Protein AF-A0A2S2Q7V6-F1 (afdb_monomer)

Mean predicted aligned error: 4.33 Å

Structure (mmCIF, N/CA/C/O backbone):
data_AF-A0A2S2Q7V6-F1
#
_entry.id   AF-A0A2S2Q7V6-F1
#
loop_
_atom_site.group_PDB
_atom_site.id
_atom_site.type_symbol
_atom_site.label_atom_id
_atom_site.label_alt_id
_atom_site.label_comp_id
_atom_site.label_asym_id
_atom_site.label_entity_id
_atom_site.label_seq_id
_atom_site.pdbx_PDB_ins_code
_atom_site.Cartn_x
_atom_site.Cartn_y
_atom_site.Cartn_z
_atom_site.occupancy
_atom_site.B_iso_or_equiv
_atom_site.auth_seq_id
_atom_site.auth_comp_id
_atom_site.auth_asym_id
_atom_site.auth_atom_id
_atom_site.pdbx_PDB_model_num
ATOM 1 N N . MET A 1 1 ? 7.129 -29.572 25.011 1.00 73.75 1 MET A N 1
ATOM 2 C CA . MET A 1 1 ? 6.9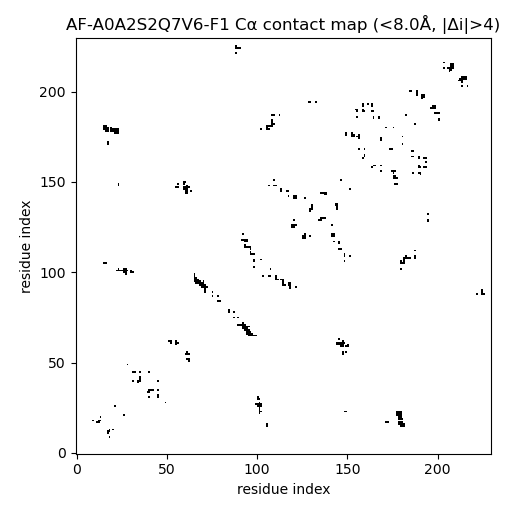35 -29.496 23.544 1.00 73.75 1 MET A CA 1
ATOM 3 C C . MET A 1 1 ? 5.662 -28.724 23.201 1.00 73.75 1 MET A C 1
ATOM 5 O O . MET A 1 1 ? 5.808 -27.638 22.669 1.00 73.75 1 MET A O 1
ATOM 9 N N . LYS A 1 2 ? 4.467 -29.173 23.627 1.00 88.31 2 LYS A N 1
ATOM 10 C CA . LYS A 1 2 ? 3.182 -28.476 23.377 1.00 88.31 2 LYS A CA 1
ATOM 11 C C . LYS A 1 2 ? 3.121 -27.008 23.833 1.00 88.31 2 LYS A C 1
ATOM 13 O O . LYS A 1 2 ? 2.627 -26.165 23.106 1.00 88.31 2 LYS A O 1
ATOM 18 N N . GLN A 1 3 ? 3.654 -26.689 25.016 1.00 91.38 3 GLN A N 1
ATOM 19 C CA . GLN A 1 3 ? 3.646 -25.306 25.514 1.00 91.38 3 GLN A CA 1
ATOM 20 C C . GLN A 1 3 ? 4.497 -24.369 24.642 1.00 91.38 3 GLN A C 1
ATOM 22 O O . GLN A 1 3 ? 4.044 -23.296 24.267 1.00 91.38 3 GLN A O 1
ATOM 27 N N . LYS A 1 4 ? 5.704 -24.808 24.266 1.00 93.81 4 LYS A N 1
ATOM 28 C CA . LYS A 1 4 ? 6.591 -24.042 23.384 1.00 93.81 4 LYS A CA 1
ATOM 29 C C . LYS A 1 4 ? 5.964 -23.828 22.003 1.00 93.81 4 LYS A C 1
ATOM 31 O O . LYS A 1 4 ? 5.993 -22.720 21.495 1.00 93.81 4 LYS A O 1
ATOM 36 N N . GLU A 1 5 ? 5.361 -24.870 21.433 1.00 95.25 5 GLU A N 1
ATOM 37 C CA . GLU A 1 5 ? 4.619 -24.778 20.171 1.00 95.25 5 GLU A CA 1
ATOM 38 C C . GLU A 1 5 ? 3.488 -23.742 20.251 1.00 95.25 5 GLU A C 1
ATOM 40 O O . GLU A 1 5 ? 3.361 -22.904 19.365 1.00 95.25 5 GLU A O 1
ATOM 45 N N . GLN A 1 6 ? 2.705 -23.753 21.332 1.00 94.00 6 GLN A N 1
ATOM 46 C CA . GLN A 1 6 ? 1.614 -22.801 21.529 1.00 94.00 6 GLN A CA 1
ATOM 47 C C . GLN A 1 6 ? 2.118 -21.358 21.670 1.00 94.00 6 GLN A C 1
ATOM 49 O O . GLN A 1 6 ? 1.532 -20.445 21.091 1.00 94.00 6 GLN A O 1
ATOM 54 N N . GLU A 1 7 ? 3.209 -21.145 22.406 1.00 94.00 7 GLU A N 1
ATOM 55 C CA . GLU A 1 7 ? 3.849 -19.832 22.538 1.00 94.00 7 GLU A CA 1
ATOM 56 C C . GLU A 1 7 ? 4.411 -19.334 21.199 1.00 94.00 7 GLU A C 1
ATOM 58 O O . GLU A 1 7 ? 4.222 -18.171 20.841 1.00 94.00 7 GLU A O 1
ATOM 63 N N . ASP A 1 8 ? 5.079 -20.205 20.441 1.00 94.88 8 ASP A N 1
ATOM 64 C CA . ASP A 1 8 ? 5.641 -19.869 19.132 1.00 94.88 8 ASP A CA 1
ATOM 65 C C . ASP A 1 8 ? 4.525 -19.574 18.116 1.00 94.88 8 ASP A C 1
ATOM 67 O O . ASP A 1 8 ? 4.602 -18.587 17.382 1.00 94.88 8 ASP A O 1
ATOM 71 N N . PHE A 1 9 ? 3.434 -20.345 18.136 1.00 93.69 9 PHE A N 1
ATOM 72 C CA . PHE A 1 9 ? 2.258 -20.097 17.304 1.00 93.69 9 PHE A CA 1
ATOM 73 C C . PHE A 1 9 ? 1.600 -18.750 17.625 1.00 93.69 9 PHE A C 1
ATO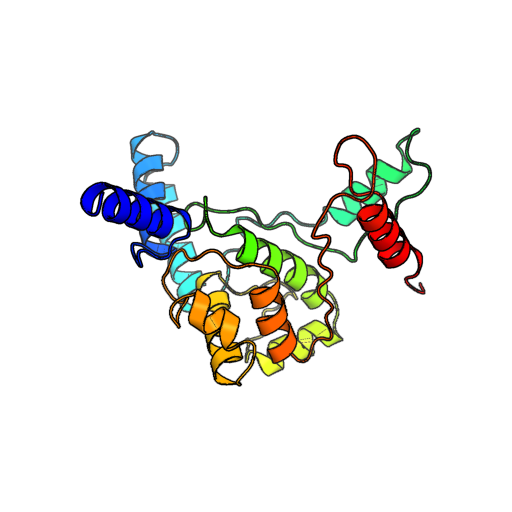M 75 O O . PHE A 1 9 ? 1.319 -17.975 16.714 1.00 93.69 9 PHE A O 1
ATOM 82 N N . GLN A 1 10 ? 1.425 -18.413 18.907 1.00 93.50 10 GLN A N 1
ATOM 83 C CA . GLN A 1 10 ? 0.880 -17.112 19.319 1.00 93.50 10 GLN A CA 1
ATOM 84 C C . GLN A 1 10 ? 1.762 -15.943 18.867 1.00 93.50 10 GLN A C 1
ATOM 86 O O . GLN A 1 10 ? 1.247 -14.925 18.401 1.00 93.50 10 GLN A O 1
ATOM 91 N N . LYS A 1 11 ? 3.091 -16.083 18.969 1.00 93.69 11 LYS A N 1
ATOM 92 C CA . LYS A 1 11 ? 4.037 -15.068 18.481 1.00 93.69 11 LYS A CA 1
ATOM 93 C C . LYS A 1 11 ? 3.928 -14.882 16.972 1.00 93.69 11 LYS A C 1
ATOM 95 O O . LYS A 1 11 ? 3.911 -13.744 16.511 1.00 93.69 11 LYS A O 1
ATOM 100 N N . LEU A 1 12 ? 3.822 -15.973 16.212 1.00 93.75 12 LEU A N 1
ATOM 101 C CA . LEU A 1 12 ? 3.627 -15.914 14.763 1.00 93.75 12 LEU A CA 1
ATOM 102 C C . LEU A 1 12 ? 2.292 -15.253 14.414 1.00 93.75 12 LEU A C 1
ATOM 104 O O . LEU A 1 12 ? 2.266 -14.348 13.584 1.00 93.75 12 LEU A O 1
ATOM 108 N N . GLN A 1 13 ? 1.201 -15.626 15.086 1.00 94.12 13 GLN A N 1
ATOM 109 C CA . GLN A 1 13 ? -0.096 -14.991 14.858 1.00 94.12 13 GLN A CA 1
ATOM 110 C C . GLN A 1 13 ? -0.031 -13.478 15.085 1.00 94.12 13 GLN A C 1
ATOM 112 O O . GLN A 1 13 ? -0.504 -12.720 14.244 1.00 94.12 13 GLN A O 1
ATOM 117 N N . ALA A 1 14 ? 0.607 -13.026 16.165 1.00 91.81 14 ALA A N 1
ATOM 118 C CA . ALA A 1 14 ? 0.788 -11.601 16.427 1.00 91.81 14 ALA A CA 1
ATOM 119 C C . ALA A 1 14 ? 1.666 -10.911 15.366 1.00 91.81 14 ALA A C 1
ATOM 121 O O . ALA A 1 14 ? 1.326 -9.823 14.904 1.00 91.81 14 ALA A O 1
ATOM 122 N N . ALA A 1 15 ? 2.765 -11.547 14.941 1.00 90.25 15 ALA A N 1
ATOM 123 C CA . ALA A 1 15 ? 3.688 -10.991 13.949 1.00 90.25 15 ALA A CA 1
ATOM 124 C C . ALA A 1 15 ? 3.019 -10.740 12.587 1.00 90.25 15 ALA A C 1
ATOM 126 O O . ALA A 1 15 ? 3.296 -9.725 11.953 1.00 90.25 15 ALA A O 1
ATOM 127 N N . TYR A 1 16 ? 2.107 -11.624 12.174 1.00 91.00 16 TYR A N 1
ATOM 128 C CA . TYR A 1 16 ? 1.366 -11.508 10.912 1.00 91.00 16 TYR A CA 1
ATOM 129 C C . TYR A 1 16 ? -0.012 -10.835 11.060 1.00 91.00 16 TYR A C 1
ATOM 131 O O . TYR A 1 16 ? -0.787 -10.796 10.105 1.00 91.00 16 TYR A O 1
ATOM 139 N N . GLY A 1 17 ? -0.353 -10.322 12.251 1.00 92.25 17 GLY A N 1
ATOM 140 C CA . GLY A 1 17 ? -1.659 -9.708 12.535 1.00 92.25 17 GLY A CA 1
ATOM 141 C C . GLY A 1 17 ? -2.845 -10.686 12.522 1.00 92.25 17 GLY A C 1
ATOM 142 O O . GLY A 1 17 ? -3.999 -10.264 12.462 1.00 92.25 17 GLY A O 1
ATOM 143 N N . MET A 1 18 ? -2.567 -11.988 12.584 1.00 95.19 18 MET A N 1
ATOM 144 C CA . MET A 1 18 ? -3.521 -13.104 12.587 1.00 95.19 18 MET A CA 1
ATOM 145 C C . MET A 1 18 ? -4.089 -13.421 13.979 1.00 95.19 18 MET A C 1
ATOM 147 O O . MET A 1 18 ? -4.917 -14.318 14.120 1.00 95.19 18 MET A O 1
ATOM 151 N N . ASP A 1 19 ? -3.663 -12.697 15.015 1.00 92.56 19 ASP A N 1
ATOM 152 C CA . ASP A 1 19 ? -4.190 -12.819 16.379 1.00 92.56 19 ASP A CA 1
ATOM 153 C C . ASP A 1 19 ? -5.545 -12.111 16.574 1.00 92.56 19 ASP A C 1
ATOM 155 O O . ASP A 1 19 ? -6.149 -12.220 17.642 1.00 92.56 19 ASP A O 1
ATOM 159 N N . ASN A 1 20 ? -6.023 -11.404 15.539 1.00 89.19 20 ASN A N 1
ATOM 160 C CA . ASN A 1 20 ? -7.237 -10.585 15.533 1.00 89.19 20 ASN A CA 1
ATOM 161 C C . ASN A 1 20 ? -7.266 -9.542 16.668 1.00 89.19 20 ASN A C 1
ATOM 163 O O . ASN A 1 20 ? -8.338 -9.162 17.145 1.00 89.19 20 ASN A O 1
ATOM 167 N N . LYS A 1 21 ? -6.093 -9.073 17.118 1.00 89.94 21 LYS A N 1
ATOM 168 C CA . LYS A 1 21 ? -5.980 -8.031 18.141 1.00 89.94 21 LYS A CA 1
ATOM 169 C C . LYS A 1 21 ? -5.605 -6.709 17.507 1.00 89.94 21 LYS A C 1
ATOM 171 O O . LYS A 1 21 ? -4.524 -6.564 16.942 1.00 89.94 21 LYS A O 1
ATOM 176 N N . GLY A 1 22 ? -6.435 -5.696 17.717 1.00 90.75 22 GLY A N 1
ATOM 177 C CA . GLY A 1 22 ? -6.164 -4.366 17.193 1.00 90.75 22 GLY A CA 1
ATOM 178 C C . GLY A 1 22 ? -6.609 -4.198 15.744 1.00 90.75 22 GLY A C 1
ATOM 179 O O . GLY A 1 22 ? -6.782 -5.153 14.991 1.00 90.75 22 GLY A O 1
ATOM 180 N N . ASN A 1 23 ? -6.743 -2.942 15.350 1.00 94.94 23 ASN A N 1
ATOM 181 C CA . ASN A 1 23 ? -7.045 -2.514 13.992 1.00 94.94 23 ASN A CA 1
ATOM 182 C C . ASN A 1 23 ? -6.408 -1.145 13.742 1.00 94.94 23 ASN A C 1
ATOM 184 O O . ASN A 1 23 ? -5.811 -0.562 14.653 1.00 94.94 23 ASN A O 1
ATOM 188 N N . TYR A 1 24 ? -6.569 -0.624 12.525 1.00 96.69 24 TYR A N 1
ATOM 189 C CA . TYR A 1 24 ? -6.049 0.685 12.132 1.00 96.69 24 TYR A CA 1
ATOM 190 C C . TYR A 1 24 ? -6.435 1.804 13.113 1.00 96.69 24 TYR A C 1
ATOM 192 O O . TYR A 1 24 ? -5.576 2.561 13.566 1.00 96.69 24 TYR A O 1
ATOM 200 N N . ASN A 1 25 ? -7.710 1.883 13.500 1.00 95.06 25 ASN A N 1
ATOM 201 C CA . ASN A 1 25 ? -8.226 2.951 14.356 1.00 95.06 25 ASN A CA 1
ATOM 202 C C . ASN A 1 25 ? -7.719 2.836 15.802 1.00 95.06 25 ASN A C 1
ATOM 204 O O . ASN A 1 25 ? -7.264 3.822 16.379 1.00 95.06 25 ASN A O 1
ATOM 208 N N . GLN A 1 26 ? -7.729 1.631 16.373 1.00 95.94 26 GLN A N 1
ATOM 209 C CA . GLN A 1 26 ? -7.205 1.376 17.718 1.00 95.94 26 GLN A CA 1
ATOM 210 C C . GLN A 1 26 ? -5.702 1.661 17.791 1.00 95.94 26 GLN A C 1
ATOM 212 O O . GLN A 1 26 ? -5.260 2.371 18.691 1.00 95.94 26 GLN A O 1
ATOM 217 N N . GLN A 1 27 ? -4.927 1.176 16.816 1.00 96.69 27 GLN A N 1
ATOM 218 C CA . GLN A 1 27 ? -3.489 1.424 16.757 1.00 96.69 27 GLN A CA 1
ATOM 219 C C . GLN A 1 27 ? -3.176 2.914 16.559 1.00 96.69 27 GLN A C 1
ATOM 221 O O . GLN A 1 27 ? -2.261 3.432 17.195 1.00 96.69 27 GLN A O 1
ATOM 226 N N . THR A 1 28 ? -3.958 3.617 15.733 1.00 96.44 28 THR A N 1
ATOM 227 C CA . THR A 1 28 ? -3.848 5.073 15.565 1.00 96.44 28 THR A CA 1
ATOM 228 C C . THR A 1 28 ? -3.993 5.784 16.906 1.00 96.44 28 THR A C 1
ATOM 230 O O . THR A 1 28 ? -3.134 6.584 17.267 1.00 96.44 28 THR A O 1
ATOM 233 N N . MET A 1 29 ? -5.054 5.478 17.661 1.00 95.44 29 MET A N 1
ATOM 234 C CA . MET A 1 29 ? -5.311 6.113 18.955 1.00 95.44 29 MET A CA 1
ATOM 235 C C . MET A 1 29 ? -4.177 5.855 19.948 1.00 95.44 29 MET A C 1
ATOM 237 O O . MET A 1 29 ? -3.663 6.808 20.528 1.00 95.44 29 MET A O 1
ATOM 241 N N . THR A 1 30 ? -3.755 4.597 20.101 1.00 96.75 30 THR A N 1
ATOM 242 C CA . THR A 1 30 ? -2.657 4.228 21.004 1.00 96.75 30 THR A CA 1
ATOM 243 C C . THR A 1 30 ? -1.369 4.963 20.641 1.00 96.75 30 THR A C 1
ATOM 245 O O . THR A 1 30 ? -0.790 5.643 21.484 1.00 96.75 30 THR A O 1
ATOM 248 N N . ASN A 1 31 ? -0.957 4.918 19.374 1.00 97.06 31 ASN A N 1
ATOM 249 C CA . ASN A 1 31 ? 0.315 5.505 18.965 1.00 97.06 31 ASN A CA 1
ATOM 250 C C . ASN A 1 31 ? 0.302 7.044 19.011 1.00 97.06 31 ASN A C 1
ATOM 252 O O . ASN A 1 31 ? 1.330 7.661 19.285 1.00 97.06 31 ASN A O 1
ATOM 256 N N . LEU A 1 32 ? -0.847 7.685 18.768 1.00 96.81 32 LEU A N 1
ATOM 257 C CA . LEU A 1 32 ? -0.985 9.133 18.938 1.00 96.81 32 LEU A CA 1
ATOM 258 C C . LEU A 1 32 ? -0.922 9.536 20.422 1.00 96.81 32 LEU A C 1
ATOM 260 O O . LEU A 1 32 ? -0.281 10.531 20.750 1.00 96.81 32 LEU A O 1
ATOM 264 N N . GLN A 1 33 ? -1.532 8.763 21.328 1.00 96.94 33 GLN A N 1
ATOM 265 C CA . GLN A 1 33 ? -1.434 8.997 22.778 1.00 96.94 33 GLN A CA 1
ATOM 266 C C . GLN A 1 33 ? 0.002 8.840 23.291 1.00 96.94 33 GLN A C 1
ATOM 268 O O . GLN A 1 33 ? 0.458 9.630 24.122 1.00 96.94 33 GLN A O 1
ATOM 273 N N . GLU A 1 34 ? 0.728 7.848 22.777 1.00 97.19 34 GLU A N 1
ATOM 274 C CA . GLU A 1 34 ? 2.153 7.667 23.052 1.00 97.19 34 GLU A CA 1
ATOM 275 C C . GLU A 1 34 ? 2.972 8.862 22.551 1.00 97.19 34 GLU A C 1
ATOM 277 O O . GLU A 1 34 ? 3.787 9.389 23.305 1.00 97.19 34 GLU A O 1
ATOM 282 N N . ALA A 1 35 ? 2.706 9.355 21.334 1.00 96.81 35 ALA A N 1
ATOM 283 C CA . ALA A 1 35 ? 3.397 10.517 20.772 1.00 96.81 35 ALA A CA 1
ATOM 284 C C . ALA A 1 35 ? 3.176 11.800 21.595 1.00 96.81 35 ALA A C 1
ATOM 286 O O . ALA A 1 35 ? 4.112 12.583 21.777 1.00 96.81 35 ALA A O 1
ATOM 287 N N . VAL A 1 36 ? 1.966 12.002 22.133 1.00 97.12 36 VAL A N 1
ATOM 288 C CA . VAL A 1 36 ? 1.676 13.105 23.068 1.00 97.12 36 VAL A CA 1
ATOM 289 C C . VAL A 1 36 ? 2.458 12.927 24.364 1.00 97.12 36 VAL A C 1
ATOM 291 O O . VAL A 1 36 ? 3.117 13.855 24.831 1.00 97.12 36 VAL A O 1
ATOM 294 N N . SER A 1 37 ? 2.436 11.716 24.920 1.00 97.00 37 SER A N 1
ATOM 295 C CA . SER A 1 37 ? 3.105 11.395 26.183 1.00 97.00 37 SER A CA 1
ATOM 296 C C . SER A 1 37 ? 4.632 11.514 26.083 1.00 97.00 37 SER A C 1
ATOM 298 O O . SER A 1 37 ? 5.282 11.896 27.052 1.00 97.00 37 SER A O 1
ATOM 300 N N . SER A 1 38 ? 5.212 11.246 24.908 1.00 97.00 38 SER A N 1
ATOM 301 C CA . SER A 1 38 ? 6.640 11.433 24.625 1.00 97.00 38 SER A CA 1
ATOM 302 C C . SER A 1 38 ? 7.015 12.862 24.207 1.00 97.00 38 SER A C 1
ATOM 304 O O . SER A 1 38 ? 8.173 13.104 23.876 1.00 97.00 38 SER A O 1
ATOM 306 N N . GLY A 1 39 ? 6.056 13.792 24.144 1.00 95.69 39 GLY A N 1
ATOM 307 C CA . GLY A 1 39 ? 6.280 15.182 23.729 1.00 95.69 39 GLY A CA 1
ATOM 308 C C . GLY A 1 39 ? 6.568 15.381 22.234 1.00 95.69 39 GLY A C 1
ATOM 309 O O . GLY A 1 39 ? 7.063 16.434 21.847 1.00 95.69 39 GLY A O 1
ATOM 310 N N . GLN A 1 40 ? 6.279 14.385 21.389 1.00 95.81 40 GLN A N 1
ATOM 311 C CA . GLN A 1 40 ? 6.455 14.462 19.929 1.00 95.81 40 GLN A CA 1
ATOM 312 C C . GLN A 1 40 ? 5.255 15.104 19.220 1.00 95.81 40 GLN A C 1
ATOM 314 O O . GLN A 1 40 ? 5.375 15.515 18.069 1.00 95.81 40 GLN A O 1
ATOM 319 N N . LEU A 1 41 ? 4.102 15.161 19.889 1.00 96.00 41 LEU A N 1
ATOM 320 C CA . LEU A 1 41 ? 2.852 15.700 19.366 1.00 96.00 41 LEU A CA 1
ATOM 321 C C . LEU A 1 41 ? 2.173 16.552 20.442 1.00 96.00 41 LEU A C 1
ATOM 323 O O . LEU A 1 41 ? 2.158 16.168 21.612 1.00 96.00 41 LEU A O 1
ATOM 327 N N . SER A 1 42 ? 1.593 17.696 20.073 1.00 97.38 42 SER A N 1
ATOM 328 C CA . SER A 1 42 ? 0.821 18.482 21.036 1.00 97.38 42 SER A CA 1
ATOM 329 C C . SER A 1 42 ? -0.558 17.858 21.292 1.00 97.38 42 SER A C 1
ATOM 331 O O . SER A 1 42 ? -1.084 17.087 20.488 1.00 97.38 42 SER A O 1
ATOM 333 N N . VAL A 1 43 ? -1.184 18.219 22.416 1.00 96.44 43 VAL A N 1
ATOM 334 C CA . VAL A 1 43 ? -2.568 17.807 22.718 1.00 96.44 43 VAL A CA 1
ATOM 335 C C . VAL A 1 43 ? -3.548 18.362 21.679 1.00 96.44 43 VAL A C 1
ATOM 337 O O . VAL A 1 43 ? -4.524 17.696 21.345 1.00 96.44 43 VAL A O 1
ATOM 340 N N . TYR A 1 44 ? -3.288 19.562 21.154 1.00 96.44 44 TYR A N 1
ATOM 341 C CA . TYR A 1 44 ? -4.108 20.154 20.100 1.00 96.44 44 TYR A CA 1
ATOM 342 C C . TYR A 1 44 ? -4.026 19.322 18.812 1.00 96.44 44 TYR A C 1
ATOM 344 O O . TYR A 1 44 ? -5.057 18.846 18.334 1.00 96.44 44 TYR A O 1
ATOM 352 N N . ASP A 1 45 ? -2.808 19.045 18.330 1.00 95.44 45 ASP A N 1
ATOM 353 C CA . ASP A 1 45 ? -2.587 18.260 17.105 1.00 95.44 45 ASP A CA 1
ATOM 354 C C . ASP A 1 45 ? -3.154 16.839 17.236 1.00 95.44 45 ASP A C 1
ATOM 356 O O . ASP A 1 45 ? -3.634 16.255 16.267 1.00 95.44 45 ASP A O 1
ATOM 360 N N . TYR A 1 46 ? -3.129 16.267 18.445 1.00 95.75 46 TYR A N 1
ATOM 361 C CA . TYR A 1 46 ? -3.774 14.987 18.731 1.00 95.75 46 TYR A CA 1
ATOM 362 C C . TYR A 1 46 ? -5.274 15.015 18.414 1.00 95.75 46 TYR A C 1
ATOM 364 O O . TYR A 1 46 ? -5.771 14.133 17.709 1.00 95.75 46 TYR A O 1
ATOM 372 N N . TYR A 1 47 ? -6.008 16.012 18.918 1.00 96.56 47 TYR A N 1
ATOM 373 C CA . TYR A 1 47 ? -7.452 16.098 18.687 1.00 96.56 47 TYR A CA 1
ATOM 374 C C . TYR A 1 47 ? -7.784 16.429 17.233 1.00 96.56 47 TYR A C 1
ATOM 376 O O . TYR A 1 47 ? -8.729 15.851 16.693 1.00 96.56 47 TYR A O 1
ATOM 384 N N . GLU A 1 48 ? -6.993 17.294 16.596 1.00 95.81 48 GLU A N 1
ATOM 385 C CA . GLU A 1 48 ? -7.130 17.617 15.174 1.00 95.81 48 GLU A CA 1
ATOM 386 C C . GLU A 1 48 ? -6.951 16.364 14.306 1.00 95.81 48 GLU A C 1
ATOM 388 O O . GLU A 1 48 ? -7.859 15.997 13.557 1.00 95.81 48 GLU A O 1
ATOM 393 N N . LYS A 1 49 ? -5.863 15.608 14.503 1.00 95.44 49 LYS A N 1
ATOM 394 C CA . LYS A 1 49 ? -5.617 14.355 13.770 1.00 95.44 49 LYS A CA 1
ATOM 395 C C . LYS A 1 49 ? -6.709 13.317 13.984 1.00 95.44 49 LYS A C 1
ATOM 397 O O . LYS A 1 49 ? -7.153 12.678 13.032 1.00 95.44 49 LYS A O 1
ATOM 402 N N . ILE A 1 50 ? -7.166 13.131 15.223 1.00 95.25 50 ILE A N 1
ATOM 403 C CA . ILE A 1 50 ? -8.259 12.194 15.512 1.00 95.25 50 ILE A CA 1
ATOM 404 C C . ILE A 1 50 ? -9.542 12.609 14.784 1.00 95.25 50 ILE A C 1
ATOM 406 O O . ILE A 1 50 ? -10.263 11.740 14.289 1.00 95.25 50 ILE A O 1
ATOM 410 N N . TYR A 1 51 ? -9.839 13.907 14.717 1.00 95.62 51 TYR A N 1
ATOM 411 C CA . TYR A 1 51 ? -10.998 14.411 13.992 1.00 95.62 51 TYR A CA 1
ATOM 412 C C . TYR A 1 51 ? -10.880 14.145 12.486 1.00 95.62 51 TYR A C 1
ATOM 414 O O . TYR A 1 51 ? -11.785 13.541 11.909 1.00 95.62 51 TYR A O 1
ATOM 422 N N . GLU A 1 52 ? -9.755 14.508 11.866 1.00 95.25 52 GLU A N 1
ATOM 423 C CA . GLU A 1 52 ? -9.504 14.289 10.436 1.00 95.25 52 GLU A CA 1
ATOM 424 C C . GLU A 1 52 ? -9.610 12.812 10.050 1.00 95.25 52 GLU A C 1
ATOM 426 O O . GLU A 1 52 ? -10.319 12.464 9.104 1.00 95.25 52 GLU A O 1
ATOM 431 N N . ILE A 1 53 ? -8.968 11.930 10.821 1.00 95.62 53 ILE A N 1
ATOM 432 C CA . ILE A 1 53 ? -8.989 10.484 10.577 1.00 95.62 53 ILE A CA 1
ATOM 433 C C . ILE A 1 53 ? -10.411 9.942 10.701 1.00 95.62 53 ILE A C 1
ATOM 435 O O . ILE A 1 53 ? -10.855 9.209 9.821 1.00 95.62 53 ILE A O 1
ATOM 439 N N . LYS A 1 54 ? -11.164 10.326 11.741 1.00 95.69 54 LYS A N 1
ATOM 440 C CA . LYS A 1 54 ? -12.563 9.893 11.902 1.00 95.69 54 LYS A CA 1
ATOM 441 C C . LYS A 1 54 ? -13.443 10.363 10.748 1.00 95.69 54 LYS A C 1
ATOM 443 O O . LYS A 1 54 ? -14.269 9.594 10.260 1.00 95.69 54 LYS A O 1
ATOM 448 N N . MET A 1 55 ? -13.271 11.607 10.307 1.00 95.25 55 MET A N 1
ATOM 449 C CA . MET A 1 55 ? -14.024 12.155 9.182 1.00 95.25 55 MET A CA 1
ATOM 450 C C . MET A 1 55 ? -13.698 11.419 7.880 1.00 95.25 55 MET A C 1
ATOM 452 O O . MET A 1 55 ? -14.617 11.066 7.140 1.00 95.25 55 MET A O 1
ATOM 456 N N . ALA A 1 56 ? -12.422 11.140 7.616 1.00 94.12 56 ALA A N 1
ATOM 457 C CA . ALA A 1 56 ? -11.989 10.410 6.430 1.00 94.12 56 ALA A CA 1
ATOM 458 C C . ALA A 1 56 ? -12.470 8.945 6.454 1.00 94.12 56 ALA A C 1
ATOM 460 O O . ALA A 1 56 ? -13.125 8.499 5.510 1.00 94.12 56 ALA A O 1
ATOM 461 N N . GLU A 1 57 ? -12.285 8.236 7.573 1.00 94.88 57 GLU A N 1
ATOM 462 C CA . GLU A 1 57 ? -12.761 6.859 7.774 1.00 94.88 57 GLU A CA 1
ATOM 463 C C . GLU A 1 57 ? -14.285 6.745 7.638 1.00 94.88 57 GLU A C 1
ATOM 465 O O . GLU A 1 57 ? -14.769 5.786 7.039 1.00 94.88 57 GLU A O 1
ATOM 470 N N . SER A 1 58 ? -15.052 7.741 8.107 1.00 94.75 58 SER A N 1
ATOM 471 C CA . SER A 1 58 ? -16.519 7.752 7.953 1.00 94.75 58 SER A CA 1
ATOM 472 C C . SER A 1 58 ? -16.967 7.751 6.487 1.00 94.75 58 SER A C 1
ATOM 474 O O . SER A 1 58 ? -18.039 7.247 6.160 1.00 94.75 58 SER A O 1
ATOM 476 N N . LYS A 1 59 ? -16.112 8.264 5.595 1.00 92.38 59 LYS A N 1
ATOM 477 C CA . LYS A 1 59 ? -16.303 8.272 4.142 1.00 92.38 59 LYS A CA 1
ATOM 478 C C . LYS A 1 59 ? -15.555 7.129 3.444 1.00 92.38 59 LYS A C 1
ATOM 480 O O . LYS A 1 59 ? -15.669 6.977 2.234 1.00 92.38 59 LYS A O 1
ATOM 485 N N . GLY A 1 60 ? -14.801 6.309 4.182 1.00 93.94 60 GLY A N 1
ATOM 486 C CA . GLY A 1 60 ? -13.925 5.275 3.627 1.00 93.94 60 GLY A CA 1
ATOM 487 C C . GLY A 1 60 ? -12.726 5.821 2.849 1.00 93.94 60 GLY A C 1
ATOM 488 O O . GLY A 1 60 ? -12.209 5.119 1.982 1.00 93.94 60 GLY A O 1
ATOM 489 N N . LEU A 1 61 ? -12.310 7.057 3.124 1.00 94.38 61 LEU A N 1
ATOM 490 C CA . LEU A 1 61 ? -11.247 7.755 2.405 1.00 94.38 61 LEU A CA 1
ATOM 491 C C . LEU A 1 61 ? -9.958 7.794 3.223 1.00 94.38 61 LEU A C 1
ATOM 493 O O . LEU A 1 61 ? -9.985 7.904 4.448 1.00 94.38 61 LEU A O 1
ATOM 497 N N . ASP A 1 62 ? -8.822 7.727 2.539 1.00 95.56 62 ASP A N 1
ATOM 498 C CA . ASP A 1 62 ? -7.525 8.053 3.118 1.00 95.56 62 ASP A CA 1
ATOM 499 C C . ASP A 1 62 ? -7.430 9.569 3.341 1.00 95.56 62 ASP A C 1
ATOM 501 O O . ASP A 1 62 ? -7.922 10.360 2.534 1.00 95.56 62 ASP A O 1
ATOM 505 N N . THR A 1 63 ? -6.780 9.992 4.426 1.00 94.25 63 THR A N 1
ATOM 506 C CA . THR A 1 63 ? -6.587 11.421 4.721 1.00 94.25 63 THR A CA 1
ATOM 507 C C . THR A 1 63 ? -5.653 12.098 3.716 1.00 94.25 63 THR A C 1
ATOM 509 O O . THR A 1 63 ? -5.656 13.320 3.595 1.00 94.25 63 THR A O 1
ATOM 512 N N . GLY A 1 64 ? -4.822 11.328 3.006 1.00 93.94 64 GLY A N 1
ATOM 513 C CA . GLY A 1 64 ? -3.808 11.838 2.091 1.00 93.94 64 GLY A CA 1
ATOM 514 C C . GLY A 1 64 ? -2.598 12.460 2.791 1.00 93.94 64 GLY A C 1
ATOM 515 O O . GLY A 1 64 ? -1.655 12.846 2.107 1.00 93.94 64 GLY A O 1
ATOM 516 N N . GLU A 1 65 ? -2.565 12.517 4.131 1.00 93.38 65 GLU A N 1
ATOM 517 C CA . GLU A 1 65 ? -1.469 13.141 4.901 1.00 93.38 65 GLU A CA 1
ATOM 518 C C . GLU A 1 65 ? -0.119 12.433 4.694 1.00 93.38 65 GLU A C 1
ATOM 520 O O . GLU A 1 65 ? 0.954 12.993 4.923 1.00 93.38 65 GLU A O 1
ATOM 525 N N . SER A 1 66 ? -0.177 11.159 4.305 1.00 95.31 66 SER A N 1
ATOM 526 C CA . SER A 1 66 ? 0.988 10.312 4.066 1.00 95.31 66 SER A CA 1
ATOM 527 C C . SER A 1 66 ? 1.466 10.342 2.615 1.00 95.31 66 SER A C 1
ATOM 529 O O . SER A 1 66 ? 2.488 9.723 2.304 1.00 95.31 66 SER A O 1
ATOM 531 N N . ALA A 1 67 ? 0.742 11.042 1.737 1.00 96.69 67 ALA A N 1
ATOM 532 C CA . ALA A 1 67 ? 1.024 11.071 0.316 1.00 96.69 67 ALA A CA 1
ATOM 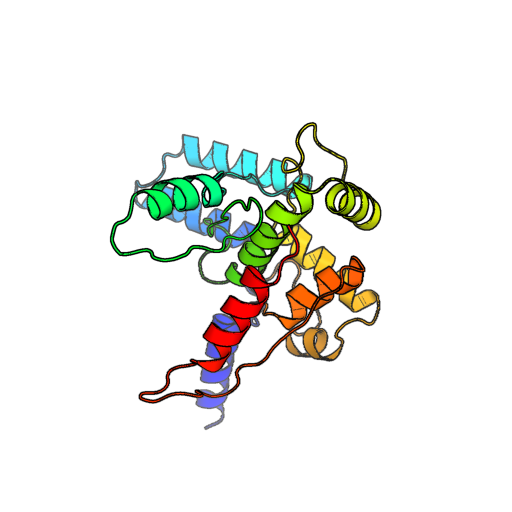533 C C . ALA A 1 67 ? 2.163 12.050 -0.007 1.00 96.69 67 ALA A C 1
ATOM 535 O O . ALA A 1 67 ? 2.183 13.191 0.448 1.00 96.69 67 ALA A O 1
ATOM 536 N N . THR A 1 68 ? 3.102 11.621 -0.843 1.00 96.75 68 THR A N 1
ATOM 537 C CA . THR A 1 68 ? 4.113 12.473 -1.481 1.00 96.75 68 THR A CA 1
ATOM 538 C C . THR A 1 68 ? 3.904 12.410 -2.986 1.00 96.75 68 THR A C 1
ATOM 540 O O . THR A 1 68 ? 3.914 11.324 -3.565 1.00 96.75 68 THR A O 1
ATOM 543 N N . ARG A 1 69 ? 3.674 13.567 -3.606 1.00 94.44 69 ARG A N 1
ATOM 544 C CA . ARG A 1 69 ? 3.271 13.689 -5.014 1.00 94.44 69 ARG A CA 1
ATOM 545 C C . ARG A 1 69 ? 4.455 14.027 -5.913 1.00 94.44 69 ARG A C 1
ATOM 547 O O . ARG A 1 69 ? 5.506 14.435 -5.425 1.00 94.44 69 ARG A O 1
ATOM 554 N N . ASP A 1 70 ? 4.257 13.843 -7.217 1.00 93.75 70 ASP A N 1
ATOM 555 C CA . ASP A 1 70 ? 5.160 14.290 -8.292 1.00 93.75 70 ASP A CA 1
ATOM 556 C C . ASP A 1 70 ? 6.574 13.672 -8.247 1.00 93.75 70 ASP A C 1
ATOM 558 O O . ASP A 1 70 ? 7.509 14.139 -8.898 1.00 93.75 70 ASP A O 1
ATOM 562 N N . LEU A 1 71 ? 6.751 12.583 -7.488 1.00 94.56 71 LEU A N 1
ATOM 563 C CA . LEU A 1 71 ? 8.050 11.936 -7.294 1.00 94.56 71 LEU A CA 1
ATOM 564 C C . LEU A 1 71 ? 8.648 11.443 -8.620 1.00 94.56 71 LEU A C 1
ATOM 566 O O . LEU A 1 71 ? 9.856 11.534 -8.825 1.00 94.56 71 LEU A O 1
ATOM 570 N N . ILE A 1 72 ? 7.810 10.943 -9.529 1.00 95.94 72 ILE A N 1
ATOM 571 C CA . ILE A 1 72 ? 8.239 10.445 -10.841 1.00 95.94 72 ILE A CA 1
ATOM 572 C C . ILE A 1 72 ? 8.839 11.574 -11.690 1.00 95.94 72 ILE A C 1
ATOM 574 O O . ILE A 1 72 ? 9.870 11.384 -12.335 1.00 95.94 72 ILE A O 1
ATOM 578 N N . GLU A 1 73 ? 8.238 12.758 -11.665 1.00 94.25 73 GLU A N 1
ATOM 579 C CA . GLU A 1 73 ? 8.697 13.957 -12.358 1.00 94.25 73 GLU A CA 1
ATOM 580 C C . GLU A 1 73 ? 10.033 14.443 -11.789 1.00 94.25 73 GLU A C 1
ATOM 582 O O . GLU A 1 73 ? 10.960 14.721 -12.554 1.00 94.25 73 GLU A O 1
ATOM 587 N N . TYR A 1 74 ? 10.173 14.466 -10.459 1.00 95.38 74 TYR A N 1
ATOM 588 C CA . TYR A 1 74 ? 11.444 14.792 -9.807 1.00 95.38 74 TYR A CA 1
ATOM 589 C C . TYR A 1 74 ? 12.548 13.790 -10.162 1.00 95.38 74 TYR A C 1
ATOM 591 O O . TYR A 1 74 ? 13.648 14.205 -10.532 1.00 95.38 74 TYR A O 1
ATOM 599 N N . ILE A 1 75 ? 12.258 12.482 -10.113 1.00 95.81 75 ILE A N 1
ATOM 600 C CA . ILE A 1 75 ? 13.211 11.434 -10.510 1.00 95.81 75 ILE A CA 1
ATOM 601 C C . ILE A 1 75 ? 13.615 11.628 -11.970 1.00 95.81 75 ILE A C 1
ATOM 603 O O . ILE A 1 75 ? 14.802 11.606 -12.275 1.00 95.81 75 ILE A O 1
ATOM 607 N N . ARG A 1 76 ? 12.660 11.890 -12.872 1.00 95.25 76 ARG A N 1
ATOM 608 C CA . ARG A 1 76 ? 12.946 12.146 -14.289 1.00 95.25 76 ARG A CA 1
ATOM 609 C C . ARG A 1 76 ? 13.939 13.286 -14.469 1.00 95.25 76 ARG A C 1
ATOM 611 O O . ARG A 1 76 ? 14.901 13.138 -15.220 1.00 95.25 76 ARG A O 1
ATOM 618 N N . HIS A 1 77 ? 13.694 14.406 -13.795 1.00 94.81 77 HIS A N 1
ATOM 619 C CA . HIS A 1 77 ? 14.531 15.593 -13.914 1.00 94.81 77 HIS A CA 1
ATOM 620 C C . HIS A 1 77 ? 15.940 15.331 -13.372 1.00 94.81 77 HIS A C 1
ATOM 622 O O . HIS A 1 77 ? 16.927 15.615 -14.045 1.00 94.81 77 HIS A O 1
ATOM 628 N N . PHE A 1 78 ? 16.033 14.707 -12.196 1.00 95.62 78 PHE A N 1
ATOM 629 C CA . PHE A 1 78 ? 17.308 14.377 -11.565 1.00 95.62 78 PHE A CA 1
ATOM 630 C C . PHE A 1 78 ? 18.118 13.352 -12.373 1.00 95.62 78 PHE A C 1
ATOM 632 O O . PHE A 1 78 ? 19.332 13.499 -12.540 1.00 95.62 78 PHE A O 1
ATOM 639 N N . SER A 1 79 ? 17.455 12.328 -12.917 1.00 96.00 79 SER A N 1
ATOM 640 C CA . SER A 1 79 ? 18.081 11.322 -13.777 1.00 96.00 79 SER A CA 1
ATOM 641 C C . SER A 1 79 ? 18.640 11.935 -15.059 1.00 96.00 79 SER A C 1
ATOM 643 O O . SER A 1 79 ? 19.744 11.577 -15.451 1.00 96.00 79 SER A O 1
ATOM 645 N N . ALA A 1 80 ? 17.938 12.894 -15.675 1.00 93.69 80 ALA A N 1
ATOM 646 C CA . ALA A 1 80 ? 18.400 13.566 -16.892 1.00 93.69 80 ALA A CA 1
ATOM 647 C C . ALA A 1 80 ? 19.683 14.394 -16.684 1.00 93.69 80 ALA A C 1
ATOM 649 O O . ALA A 1 80 ? 20.454 14.582 -17.622 1.00 93.69 80 ALA A O 1
ATOM 650 N N . THR A 1 81 ? 19.927 14.876 -15.463 1.00 94.50 81 THR A N 1
ATOM 651 C CA . THR A 1 81 ? 21.131 15.647 -15.109 1.00 94.50 81 THR A CA 1
ATOM 652 C C . THR A 1 81 ? 22.243 14.798 -14.490 1.00 94.50 81 THR A C 1
ATOM 654 O O . THR A 1 81 ? 23.296 15.326 -14.136 1.00 94.50 81 THR A O 1
ATOM 657 N N . SER A 1 82 ? 22.022 13.493 -14.311 1.00 96.06 82 SER A N 1
ATOM 658 C CA . SER A 1 82 ? 22.956 12.607 -13.613 1.00 96.06 82 SER A CA 1
ATOM 659 C C . SER A 1 82 ? 23.951 11.962 -14.587 1.00 96.06 82 SER A C 1
ATOM 661 O O . SER A 1 82 ? 23.534 11.186 -15.443 1.00 96.06 82 SER A O 1
ATOM 663 N N . PRO A 1 83 ? 25.274 12.177 -14.438 1.00 94.50 83 PRO A N 1
ATOM 664 C CA . PRO A 1 83 ? 26.268 11.726 -15.422 1.00 94.50 83 PRO A CA 1
ATOM 665 C C . PRO A 1 83 ? 26.413 10.199 -15.522 1.00 94.50 83 PRO A C 1
ATOM 667 O O . PRO A 1 83 ? 26.910 9.695 -16.522 1.00 94.50 83 PRO A O 1
ATOM 670 N N . ASN A 1 84 ? 25.977 9.458 -14.498 1.00 95.44 84 ASN A N 1
ATOM 671 C CA . ASN A 1 84 ? 26.073 7.995 -14.442 1.00 95.44 84 ASN A CA 1
ATOM 672 C C . ASN A 1 84 ? 24.770 7.284 -14.849 1.00 95.44 84 ASN A C 1
ATOM 674 O O . ASN A 1 84 ? 24.667 6.067 -14.696 1.00 95.44 84 ASN A O 1
ATOM 678 N N . VAL A 1 85 ? 23.762 8.020 -15.325 1.00 95.75 85 VAL A N 1
ATOM 679 C CA . VAL A 1 85 ? 22.495 7.449 -15.797 1.00 95.75 85 VAL A CA 1
ATOM 680 C C . VAL A 1 85 ? 22.507 7.445 -17.320 1.00 95.75 85 VAL A C 1
ATOM 682 O O . VAL A 1 85 ? 22.441 8.494 -17.949 1.00 95.75 85 VAL A O 1
ATOM 685 N N . ILE A 1 86 ? 22.603 6.253 -17.910 1.00 93.81 86 ILE A N 1
ATOM 686 C CA . ILE A 1 86 ? 22.621 6.081 -19.372 1.00 93.81 86 ILE A CA 1
ATOM 687 C C . ILE A 1 86 ? 21.200 6.179 -19.937 1.00 93.81 86 ILE A C 1
ATOM 689 O O . ILE A 1 86 ? 20.958 6.864 -20.926 1.00 93.81 86 ILE A O 1
ATOM 693 N N . GLU A 1 87 ? 20.255 5.499 -19.291 1.00 92.81 87 GLU A N 1
ATOM 694 C CA . GLU A 1 87 ? 18.855 5.440 -19.692 1.00 92.81 87 GLU A CA 1
ATOM 695 C C . GLU A 1 87 ? 17.973 5.324 -18.445 1.00 92.81 87 GLU A C 1
ATOM 697 O O . GLU A 1 87 ? 18.368 4.725 -17.441 1.00 92.81 87 GLU A O 1
ATOM 702 N N . VAL A 1 88 ? 16.777 5.914 -18.499 1.00 94.25 88 VAL A N 1
ATOM 703 C CA . VAL A 1 88 ? 15.789 5.829 -17.423 1.00 94.25 88 VAL A CA 1
ATOM 704 C C . VAL A 1 88 ? 14.401 5.565 -18.000 1.00 94.25 88 VAL A C 1
ATOM 706 O O . VAL A 1 88 ? 13.875 6.345 -18.796 1.00 94.25 88 VAL A O 1
ATOM 709 N N . HIS A 1 89 ? 13.775 4.479 -17.553 1.00 94.56 89 HIS A N 1
ATOM 710 C CA . HIS A 1 89 ? 12.373 4.188 -17.829 1.00 94.56 89 HIS A CA 1
ATOM 711 C C . HIS A 1 89 ? 11.588 4.311 -16.530 1.00 94.56 89 HIS A C 1
ATOM 713 O O . HIS A 1 89 ? 11.914 3.670 -15.534 1.00 94.56 89 HIS A O 1
ATOM 719 N N . LEU A 1 90 ? 10.570 5.166 -16.531 1.00 94.38 90 LEU A N 1
ATOM 720 C CA . LEU A 1 90 ? 9.778 5.460 -15.342 1.00 94.38 90 LEU A CA 1
ATOM 721 C C . LEU A 1 90 ? 8.341 5.002 -15.540 1.00 94.38 90 LEU A C 1
ATOM 723 O O . LEU A 1 90 ? 7.827 4.989 -16.661 1.00 94.38 90 LEU A O 1
ATOM 727 N N . ALA A 1 91 ? 7.689 4.673 -14.428 1.00 93.69 91 ALA A N 1
ATOM 728 C CA . ALA A 1 91 ? 6.252 4.473 -14.401 1.00 93.69 91 ALA A CA 1
ATOM 729 C C . ALA A 1 91 ? 5.502 5.748 -14.821 1.00 93.69 91 ALA A C 1
ATOM 731 O O . ALA A 1 91 ? 6.064 6.844 -14.904 1.00 93.69 91 ALA A O 1
ATOM 732 N N . SER A 1 92 ? 4.203 5.591 -15.065 1.00 93.50 92 SER A N 1
ATOM 733 C CA . SER A 1 92 ? 3.280 6.722 -15.134 1.00 93.50 92 SER A CA 1
ATOM 734 C C . SER A 1 92 ? 3.297 7.499 -13.802 1.00 93.50 92 SER A C 1
ATOM 736 O O . SER A 1 92 ? 3.707 6.930 -12.781 1.00 93.50 92 SER A O 1
ATOM 738 N N . PRO A 1 93 ? 2.847 8.769 -13.775 1.00 95.12 93 PRO A N 1
ATOM 739 C CA . PRO A 1 93 ? 2.794 9.556 -12.544 1.00 95.12 93 PRO A CA 1
ATOM 740 C C . PRO A 1 93 ? 2.140 8.761 -11.407 1.00 95.12 93 PRO A C 1
ATOM 742 O O . PRO A 1 93 ? 1.124 8.095 -11.619 1.00 95.12 93 PRO A O 1
ATOM 745 N N . THR A 1 94 ? 2.782 8.749 -10.241 1.00 95.56 94 THR A N 1
ATOM 746 C CA . THR A 1 94 ? 2.437 7.886 -9.103 1.00 95.56 94 THR A CA 1
ATOM 747 C C . THR A 1 94 ? 2.742 8.633 -7.811 1.00 95.56 94 THR A C 1
ATOM 749 O O . THR A 1 94 ? 3.857 9.124 -7.632 1.00 95.56 94 THR A O 1
ATOM 752 N N . ASP A 1 95 ? 1.767 8.691 -6.909 1.00 95.88 95 ASP A N 1
ATOM 753 C CA . ASP A 1 95 ? 1.949 9.238 -5.569 1.00 95.88 95 ASP A CA 1
ATOM 754 C C . ASP A 1 95 ? 2.491 8.142 -4.643 1.00 95.88 95 ASP A C 1
ATOM 756 O O . ASP A 1 95 ? 2.029 6.999 -4.668 1.00 95.88 95 ASP A O 1
ATOM 760 N N . HIS A 1 96 ? 3.456 8.493 -3.797 1.00 97.81 96 HIS A N 1
ATOM 761 C CA . HIS A 1 96 ? 3.971 7.611 -2.755 1.00 97.81 96 HIS A CA 1
ATOM 762 C C . HIS A 1 96 ? 3.128 7.733 -1.485 1.00 97.81 96 HIS A C 1
ATOM 764 O O . HIS A 1 96 ? 2.916 8.844 -1.014 1.00 97.81 96 HIS A O 1
ATOM 770 N N . TYR A 1 97 ? 2.720 6.612 -0.887 1.00 98.00 97 TYR A N 1
ATOM 771 C CA . TYR A 1 97 ? 1.986 6.573 0.381 1.00 98.00 97 TYR A CA 1
ATOM 772 C C . TYR A 1 97 ? 2.820 5.854 1.440 1.00 98.00 97 TYR A C 1
ATOM 774 O O . TYR A 1 97 ? 3.082 4.656 1.326 1.00 98.00 97 TYR A O 1
ATOM 782 N N . ARG A 1 98 ? 3.229 6.570 2.492 1.00 97.88 98 ARG A N 1
ATOM 783 C CA . ARG A 1 98 ? 3.927 5.962 3.640 1.00 97.88 98 ARG A CA 1
ATOM 784 C C . ARG A 1 98 ? 2.944 5.443 4.689 1.00 97.88 98 ARG A C 1
ATOM 786 O O . ARG A 1 98 ? 1.820 5.923 4.789 1.00 97.88 98 ARG A O 1
ATOM 793 N N . SER A 1 99 ? 3.400 4.547 5.560 1.00 97.56 99 SER A N 1
ATOM 794 C CA . SER A 1 99 ? 2.627 4.209 6.758 1.00 97.56 99 SER A CA 1
ATOM 795 C C . SER A 1 99 ? 2.442 5.410 7.694 1.00 97.56 99 SER A C 1
ATOM 797 O O . SER A 1 99 ? 3.323 6.270 7.841 1.00 97.56 99 SER A O 1
ATOM 799 N N . THR A 1 100 ? 1.287 5.437 8.352 1.00 96.88 100 THR A N 1
ATOM 800 C CA . THR A 1 100 ? 0.894 6.379 9.402 1.00 96.88 100 THR A CA 1
ATOM 801 C C . THR A 1 100 ? 0.936 5.690 10.767 1.00 96.88 100 THR A C 1
ATOM 803 O O . THR A 1 100 ? 1.375 4.544 10.907 1.00 96.88 100 THR A O 1
ATOM 806 N N . TYR A 1 101 ? 0.473 6.390 11.804 1.00 96.38 101 TYR A N 1
ATOM 807 C CA . TYR A 1 101 ? 0.328 5.827 13.142 1.00 96.38 101 TYR A CA 1
ATOM 808 C C . TYR A 1 101 ? -0.589 4.596 13.186 1.00 96.38 101 TYR A C 1
ATOM 810 O O . TYR A 1 101 ? -0.375 3.742 14.041 1.00 96.38 101 TYR A O 1
ATOM 818 N N . GLY A 1 102 ? -1.554 4.465 12.269 1.00 96.88 102 GLY A N 1
ATOM 819 C CA . GLY A 1 102 ? -2.516 3.359 12.268 1.00 96.88 102 GLY A CA 1
ATOM 820 C C . GLY A 1 102 ? -2.018 2.060 11.649 1.00 96.88 102 GLY A C 1
ATOM 821 O O . GLY A 1 102 ? -2.496 0.991 12.021 1.00 96.88 102 GLY A O 1
ATOM 822 N N . ASP A 1 103 ? -1.053 2.129 10.731 1.00 97.62 103 ASP A N 1
ATOM 823 C CA . ASP A 1 103 ? -0.646 0.974 9.922 1.00 97.62 103 ASP A CA 1
ATOM 824 C C . ASP A 1 103 ? 0.851 0.652 9.956 1.00 97.62 103 ASP A C 1
ATOM 826 O O . ASP A 1 103 ? 1.311 -0.303 9.323 1.00 97.62 103 ASP A O 1
ATOM 830 N N . LYS A 1 104 ? 1.635 1.418 10.723 1.00 96.19 104 LYS A N 1
ATOM 831 C CA . LYS A 1 104 ? 3.058 1.136 10.922 1.00 96.19 104 LYS A CA 1
ATOM 832 C C . LYS A 1 104 ? 3.255 -0.305 11.410 1.00 96.19 104 LYS A C 1
ATOM 834 O O . LYS A 1 104 ? 2.708 -0.705 12.436 1.00 96.19 104 LYS A O 1
ATOM 839 N N . GLY A 1 105 ? 4.068 -1.057 10.669 1.00 95.94 105 GLY A N 1
ATOM 840 C CA . GLY A 1 105 ? 4.424 -2.447 10.970 1.00 95.94 105 GLY A CA 1
ATOM 841 C C . GLY A 1 105 ? 3.586 -3.515 10.261 1.00 95.94 105 GLY A C 1
ATOM 842 O O . GLY A 1 105 ? 3.931 -4.684 10.380 1.00 95.94 105 GLY A O 1
ATOM 843 N N . TRP A 1 106 ? 2.528 -3.152 9.526 1.00 97.12 106 TRP A N 1
ATOM 844 C CA . TRP A 1 106 ? 1.679 -4.142 8.836 1.00 97.12 106 TRP A CA 1
ATOM 845 C C . TRP A 1 106 ? 0.992 -3.641 7.554 1.00 97.12 106 TRP A C 1
ATOM 847 O O . TRP A 1 106 ? 0.595 -4.440 6.710 1.00 97.12 106 TRP A O 1
ATOM 857 N N . GLY A 1 107 ? 0.865 -2.325 7.371 1.00 97.94 107 GLY A N 1
ATOM 858 C CA . GLY A 1 107 ? 0.083 -1.718 6.291 1.00 97.94 107 GLY A CA 1
ATOM 859 C C . GLY A 1 107 ? 0.705 -1.731 4.897 1.00 97.94 107 GLY A C 1
ATOM 860 O O . GLY A 1 107 ? 0.077 -1.243 3.960 1.00 97.94 107 GLY A O 1
ATOM 861 N N . CYS A 1 108 ? 1.931 -2.236 4.730 1.00 98.06 108 CYS A N 1
ATOM 862 C CA . CYS A 1 108 ? 2.721 -2.026 3.512 1.00 98.06 108 CYS A CA 1
ATOM 863 C C . CYS A 1 108 ? 2.019 -2.516 2.235 1.00 98.06 108 CYS A C 1
ATOM 865 O O . CYS A 1 108 ? 2.038 -1.809 1.231 1.00 98.06 108 CYS A O 1
ATOM 867 N N . GLY A 1 109 ? 1.343 -3.668 2.274 1.00 98.50 109 GLY A N 1
ATOM 868 C CA . GLY A 1 109 ? 0.585 -4.180 1.130 1.00 98.50 109 GLY A CA 1
ATOM 869 C C . GLY A 1 109 ? -0.563 -3.252 0.710 1.00 98.50 109 GLY A C 1
ATOM 870 O O . GLY A 1 109 ? -0.737 -2.974 -0.476 1.00 98.50 109 GLY A O 1
ATOM 871 N N . TYR A 1 110 ? -1.282 -2.677 1.677 1.00 98.75 110 TYR A N 1
ATOM 872 C CA . TYR A 1 110 ? -2.356 -1.713 1.417 1.00 98.75 110 TYR A CA 1
ATOM 873 C C . TYR A 1 110 ? -1.811 -0.375 0.902 1.00 98.75 110 TYR A C 1
ATOM 875 O O . TYR A 1 110 ? -2.365 0.191 -0.038 1.00 98.75 110 TYR A O 1
ATOM 883 N N . ARG A 1 111 ? -0.693 0.114 1.456 1.00 98.56 111 ARG A N 1
ATOM 884 C CA . ARG A 1 111 ? -0.023 1.332 0.968 1.00 98.56 111 ARG A CA 1
ATOM 885 C C . ARG A 1 111 ? 0.501 1.158 -0.459 1.00 98.56 111 ARG A C 1
ATOM 887 O O . ARG A 1 111 ? 0.312 2.041 -1.289 1.00 98.56 111 ARG A O 1
ATOM 894 N N . ASN A 1 112 ? 1.062 -0.007 -0.787 1.00 98.56 112 ASN A N 1
ATOM 895 C CA . ASN A 1 112 ? 1.459 -0.343 -2.156 1.00 98.56 112 ASN A CA 1
ATOM 896 C C . ASN A 1 112 ? 0.256 -0.378 -3.112 1.00 98.56 112 ASN A C 1
ATOM 898 O O . ASN A 1 112 ? 0.359 0.112 -4.237 1.00 98.56 112 ASN A O 1
ATOM 902 N N . MET A 1 113 ? -0.897 -0.886 -2.663 1.00 98.44 113 MET A N 1
ATOM 903 C CA . MET A 1 113 ? -2.140 -0.813 -3.435 1.00 98.44 113 MET A CA 1
ATOM 904 C C . MET A 1 113 ? -2.576 0.641 -3.671 1.00 98.44 113 MET A C 1
ATOM 906 O O . MET A 1 113 ? -2.894 0.993 -4.804 1.00 98.44 113 MET A O 1
ATOM 910 N N . GLN A 1 114 ? -2.517 1.514 -2.657 1.00 98.25 114 GLN A N 1
ATOM 911 C CA . GLN A 1 114 ? -2.801 2.949 -2.826 1.00 98.25 114 GLN A CA 1
ATOM 912 C C . GLN A 1 114 ? -1.848 3.614 -3.832 1.00 98.25 114 GLN A C 1
ATOM 914 O O . GLN A 1 114 ? -2.294 4.405 -4.662 1.00 98.25 114 GLN A O 1
ATOM 919 N N . MET A 1 115 ? -0.557 3.260 -3.825 1.00 98.19 115 MET A N 1
ATOM 920 C CA . MET A 1 115 ? 0.402 3.764 -4.815 1.00 98.19 115 MET A CA 1
ATOM 921 C C . MET A 1 115 ? 0.031 3.320 -6.237 1.00 98.19 115 MET A C 1
ATOM 923 O O . MET A 1 115 ? -0.097 4.169 -7.119 1.00 98.19 115 MET A O 1
ATOM 927 N N . LEU A 1 116 ? -0.244 2.030 -6.465 1.00 97.25 116 LEU A N 1
ATOM 928 C CA . LEU A 1 116 ? -0.709 1.534 -7.772 1.00 97.25 116 LEU A CA 1
ATOM 929 C C . LEU A 1 116 ? -1.997 2.235 -8.219 1.00 97.25 116 LEU A C 1
ATOM 931 O O . LEU A 1 116 ? -2.109 2.687 -9.361 1.00 97.25 116 LEU A O 1
ATOM 935 N N . MET A 1 117 ? -2.953 2.373 -7.299 1.00 95.81 117 MET A N 1
ATOM 936 C CA . MET A 1 117 ? -4.193 3.093 -7.543 1.00 95.81 117 MET A CA 1
ATOM 937 C C . MET A 1 117 ? -3.947 4.545 -7.919 1.00 95.81 117 MET A C 1
ATOM 939 O O . MET A 1 117 ? -4.555 5.008 -8.873 1.00 95.81 117 MET A O 1
ATOM 943 N N . SER A 1 118 ? -3.046 5.259 -7.244 1.00 96.00 118 SER A N 1
ATOM 944 C CA . SER A 1 118 ? -2.800 6.679 -7.521 1.00 96.00 118 SER A CA 1
ATOM 945 C C . SER A 1 118 ? -2.439 6.928 -8.989 1.00 96.00 118 SER A C 1
ATOM 947 O O . SER A 1 118 ? -2.918 7.893 -9.587 1.00 96.00 118 SER A O 1
ATOM 949 N N . SER A 1 119 ? -1.683 6.001 -9.587 1.00 95.56 119 SER A N 1
ATOM 950 C CA . SER A 1 119 ? -1.322 6.042 -10.998 1.00 95.56 119 SER A CA 1
ATOM 951 C C . SER A 1 119 ? -2.511 5.753 -11.910 1.00 95.56 119 SER A C 1
ATOM 953 O O . SER A 1 119 ? -2.742 6.475 -12.879 1.00 95.56 119 SER A O 1
ATOM 955 N N . MET A 1 120 ? -3.321 4.745 -11.574 1.00 94.56 120 MET A N 1
ATOM 956 C CA . MET A 1 120 ? -4.540 4.412 -12.319 1.00 94.56 120 MET A CA 1
ATOM 957 C C . MET A 1 120 ? -5.572 5.540 -12.257 1.00 94.56 120 MET A C 1
ATOM 959 O O . MET A 1 120 ? -6.155 5.894 -13.272 1.00 94.56 120 MET A O 1
ATOM 963 N N . LEU A 1 121 ? -5.767 6.162 -11.097 1.00 92.94 121 LEU A N 1
ATOM 964 C CA . LEU A 1 121 ? -6.739 7.239 -10.924 1.00 92.94 121 LEU A CA 1
ATOM 965 C C . LEU A 1 121 ? -6.366 8.515 -11.689 1.00 92.94 121 LEU A C 1
ATOM 967 O O . LEU A 1 121 ? -7.233 9.329 -12.001 1.00 92.94 121 LEU A O 1
ATOM 971 N N . LEU A 1 122 ? -5.089 8.685 -12.029 1.00 91.88 122 LEU A N 1
ATOM 972 C CA . LEU A 1 122 ? -4.618 9.742 -12.923 1.00 91.88 122 LEU A CA 1
ATOM 973 C C . LEU A 1 122 ? -4.934 9.482 -14.402 1.00 91.88 122 LEU A C 1
ATOM 975 O O . LEU A 1 122 ? -4.862 10.411 -15.202 1.00 91.88 122 LEU A O 1
ATOM 979 N N . GLN A 1 123 ? -5.288 8.252 -14.774 1.00 91.00 123 GLN A N 1
ATOM 980 C CA . GLN A 1 123 ? -5.707 7.889 -16.125 1.00 91.00 123 GLN A CA 1
ATOM 981 C C . GLN A 1 123 ? -7.239 7.899 -16.207 1.00 91.00 123 GLN A C 1
ATOM 983 O O . GLN A 1 123 ? -7.905 7.216 -15.430 1.00 91.00 123 GLN A O 1
ATOM 988 N N . MET A 1 124 ? -7.802 8.655 -17.155 1.00 86.62 124 MET A N 1
ATOM 989 C CA . MET A 1 124 ? -9.251 8.898 -17.240 1.00 86.62 124 MET A CA 1
ATOM 990 C C . MET A 1 124 ? -10.071 7.598 -17.272 1.00 86.62 124 MET A C 1
ATOM 992 O O . MET A 1 124 ? -10.951 7.419 -16.433 1.00 86.62 124 MET A O 1
ATOM 996 N N . ASP A 1 125 ? -9.721 6.657 -18.152 1.00 90.81 125 ASP A N 1
ATOM 997 C CA . ASP A 1 125 ? -10.468 5.404 -18.333 1.00 90.81 125 ASP A CA 1
ATOM 998 C C . ASP A 1 125 ? -10.488 4.539 -17.063 1.00 90.81 125 ASP A C 1
ATOM 1000 O O . ASP A 1 125 ? -11.524 3.995 -16.676 1.00 90.81 125 ASP A O 1
ATOM 1004 N N . TYR A 1 126 ? -9.345 4.433 -16.377 1.00 93.12 126 TYR A N 1
ATOM 1005 C CA . TYR A 1 126 ? -9.246 3.681 -15.126 1.00 93.12 126 TYR A CA 1
ATOM 1006 C C . TYR A 1 126 ? -9.998 4.374 -13.994 1.00 93.12 126 TYR A C 1
ATOM 1008 O O . TYR A 1 126 ? -10.706 3.710 -13.242 1.00 93.12 126 TYR A O 1
ATOM 1016 N N . ASN A 1 127 ? -9.877 5.696 -13.878 1.00 91.12 127 ASN A N 1
ATOM 1017 C CA . ASN A 1 127 ? -10.596 6.484 -12.883 1.00 91.12 127 ASN A CA 1
ATOM 1018 C C . ASN A 1 127 ? -12.111 6.292 -13.026 1.00 91.12 127 ASN A C 1
ATOM 1020 O O . ASN A 1 127 ? -12.773 5.881 -12.076 1.00 91.12 127 ASN A O 1
ATOM 1024 N N . GLU A 1 128 ? -12.649 6.488 -14.233 1.00 89.75 128 GLU A N 1
ATOM 1025 C CA . GLU A 1 128 ? -14.071 6.277 -14.513 1.00 89.75 128 GLU A CA 1
ATOM 1026 C C . GLU A 1 128 ? -14.523 4.852 -14.202 1.00 89.75 128 GLU A C 1
ATOM 1028 O O . GLU A 1 128 ? -15.572 4.652 -13.581 1.00 89.75 128 GLU A O 1
ATOM 1033 N N . HIS A 1 129 ? -13.720 3.863 -14.595 1.00 93.50 129 HIS A N 1
ATOM 1034 C CA . HIS A 1 129 ? -14.028 2.467 -14.344 1.00 93.50 129 HIS A CA 1
ATOM 1035 C C . HIS A 1 129 ? -14.073 2.143 -12.848 1.00 93.50 129 HIS A C 1
ATOM 1037 O O . HIS A 1 129 ? -15.059 1.572 -12.378 1.00 93.50 129 HIS A O 1
ATOM 1043 N N . ILE A 1 130 ? -13.028 2.514 -12.103 1.00 93.06 130 ILE A N 1
ATOM 1044 C CA . ILE A 1 130 ? -12.899 2.214 -10.675 1.00 93.06 130 ILE A CA 1
ATOM 1045 C C . ILE A 1 130 ? -13.990 2.942 -9.888 1.00 93.06 130 ILE A C 1
ATOM 1047 O O . ILE A 1 130 ? -14.666 2.296 -9.089 1.00 93.06 130 ILE A O 1
ATOM 1051 N N . SER A 1 131 ? -14.235 4.236 -10.148 1.00 89.31 131 SER A N 1
ATOM 1052 C CA . SER A 1 131 ? -15.311 4.975 -9.468 1.00 89.31 131 SER A CA 1
ATOM 1053 C C . SER A 1 131 ? -16.670 4.308 -9.667 1.00 89.31 131 SER A C 1
ATOM 1055 O O . SER A 1 131 ? -17.462 4.245 -8.734 1.00 89.31 131 SER A O 1
ATOM 1057 N N . ARG A 1 132 ? -16.9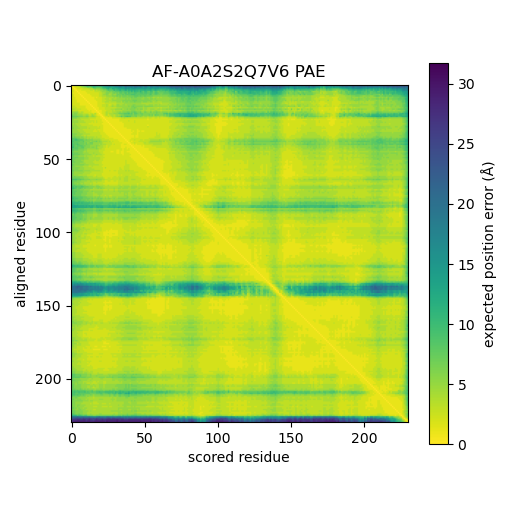40 3.771 -10.865 1.00 90.56 132 ARG A N 1
ATOM 1058 C CA . ARG A 1 132 ? -18.192 3.063 -11.149 1.00 90.56 132 ARG A CA 1
ATOM 1059 C C . ARG A 1 132 ? -18.284 1.723 -10.418 1.00 90.56 132 ARG A C 1
ATOM 1061 O O . ARG A 1 132 ? -19.336 1.420 -9.873 1.00 90.56 132 ARG A O 1
ATOM 1068 N N . VAL A 1 133 ? -17.229 0.905 -1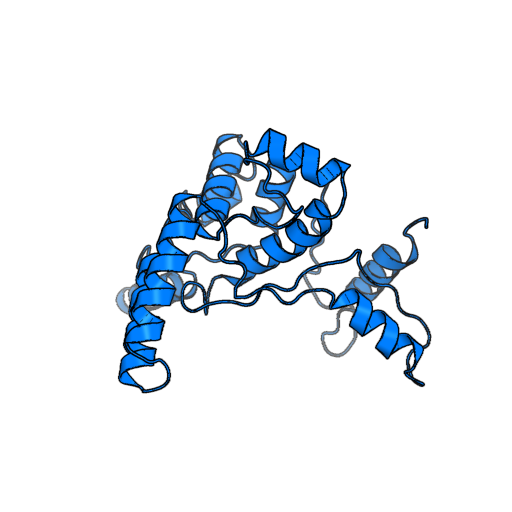0.440 1.00 91.50 133 VAL A N 1
ATOM 1069 C CA . VAL A 1 133 ? -17.262 -0.453 -9.857 1.00 91.50 133 VAL A CA 1
ATOM 1070 C C . VAL A 1 133 ? -17.256 -0.422 -8.330 1.00 91.50 133 VAL A C 1
ATOM 1072 O O . VAL A 1 133 ? -17.897 -1.258 -7.702 1.00 91.50 133 VAL A O 1
ATOM 1075 N N . TRP A 1 134 ? -16.541 0.526 -7.729 1.00 92.06 134 TRP A N 1
ATOM 1076 C CA . TRP A 1 134 ? -16.480 0.694 -6.275 1.00 92.06 134 TRP A CA 1
ATOM 1077 C C . TRP A 1 134 ? -17.470 1.725 -5.734 1.00 92.06 134 TRP A C 1
ATOM 1079 O O . TRP A 1 134 ? -17.431 2.014 -4.541 1.00 92.06 134 TRP A O 1
ATOM 1089 N N . GLU A 1 135 ? -18.352 2.245 -6.594 1.00 86.00 135 GLU A N 1
ATOM 1090 C CA . GLU A 1 135 ? -19.418 3.192 -6.239 1.00 86.00 135 GLU A CA 1
ATOM 1091 C C . GLU A 1 135 ? -18.886 4.408 -5.463 1.00 86.00 135 GLU A C 1
ATOM 1093 O O . GLU A 1 135 ? -19.481 4.877 -4.494 1.00 86.00 135 GLU A O 1
ATOM 1098 N N . VAL A 1 136 ? -17.721 4.910 -5.880 1.00 80.81 136 VAL A N 1
ATOM 1099 C CA . VAL A 1 136 ? -17.062 6.027 -5.206 1.00 80.81 136 VAL A CA 1
ATOM 1100 C C . VAL A 1 136 ? -17.599 7.345 -5.744 1.00 80.81 136 VAL A C 1
ATOM 1102 O O . VAL A 1 136 ? -17.576 7.599 -6.951 1.00 80.81 136 VAL A O 1
ATOM 1105 N N . GLU A 1 137 ? -18.038 8.213 -4.836 1.00 72.88 137 GLU A N 1
ATOM 1106 C CA . GLU A 1 137 ? -18.399 9.583 -5.172 1.00 72.88 137 GLU A CA 1
ATOM 1107 C C . GLU A 1 137 ? -17.153 10.334 -5.658 1.00 72.88 137 GLU A C 1
ATOM 1109 O O . GLU A 1 137 ? -16.159 10.479 -4.938 1.00 72.88 137 GLU A O 1
ATOM 1114 N N . LYS A 1 138 ? -17.180 10.791 -6.915 1.00 67.88 138 LYS A N 1
ATOM 1115 C CA . LYS A 1 138 ? -16.046 11.508 -7.493 1.00 67.88 138 LYS A CA 1
ATOM 1116 C C . LYS A 1 138 ? -15.860 12.836 -6.770 1.00 67.88 138 LYS A C 1
ATOM 1118 O O . LYS A 1 138 ? -16.698 13.729 -6.849 1.00 67.88 138 LYS A O 1
ATOM 1123 N N . GLY A 1 139 ? -14.711 12.980 -6.121 1.00 65.56 139 GLY A N 1
ATOM 1124 C CA . GLY A 1 139 ? -14.231 14.283 -5.684 1.00 65.56 139 GLY A CA 1
ATOM 1125 C C . GLY A 1 139 ? -13.857 15.181 -6.875 1.00 65.56 139 GLY A C 1
ATOM 1126 O O . GLY A 1 139 ? -13.696 14.700 -7.999 1.00 65.56 139 GLY A O 1
ATOM 1127 N N . PRO A 1 140 ? -13.631 16.483 -6.631 1.00 67.69 140 PRO A N 1
ATOM 1128 C CA . PRO A 1 140 ? -13.248 17.438 -7.675 1.00 67.69 140 PRO A CA 1
ATOM 1129 C C . PRO A 1 140 ? -11.878 17.136 -8.304 1.00 67.69 140 PRO A C 1
ATOM 1131 O O . PRO A 1 140 ? -11.544 17.698 -9.343 1.00 67.69 140 PRO A O 1
ATOM 1134 N N . LEU A 1 141 ? -11.071 16.270 -7.678 1.00 74.44 141 LEU A N 1
ATOM 1135 C CA . LEU A 1 141 ? -9.731 15.912 -8.130 1.00 74.44 141 LEU A CA 1
ATOM 1136 C C . LEU A 1 141 ? -9.574 14.384 -8.234 1.00 74.44 141 LEU A C 1
ATOM 1138 O O . LEU A 1 141 ? -10.040 13.675 -7.337 1.00 74.44 141 LEU A O 1
ATOM 1142 N N . PRO A 1 142 ? -8.838 13.867 -9.243 1.00 66.94 142 PRO A N 1
ATOM 1143 C CA . PRO A 1 142 ? -8.691 12.433 -9.520 1.00 66.94 142 PRO A CA 1
ATOM 1144 C C . PRO A 1 142 ? -8.193 11.556 -8.360 1.00 66.94 142 PRO A C 1
ATOM 1146 O O . PRO A 1 142 ? -8.352 10.349 -8.414 1.00 66.94 142 PRO A O 1
ATOM 1149 N N . ARG A 1 143 ? -7.613 12.132 -7.300 1.00 80.25 143 ARG A N 1
ATOM 1150 C CA . ARG A 1 143 ? -7.048 11.398 -6.148 1.00 80.25 143 ARG A CA 1
ATOM 1151 C C . ARG A 1 143 ? -7.682 11.763 -4.805 1.00 80.25 143 ARG A C 1
ATOM 1153 O O . ARG A 1 143 ? -7.294 11.216 -3.780 1.00 80.25 143 ARG A O 1
ATOM 1160 N N 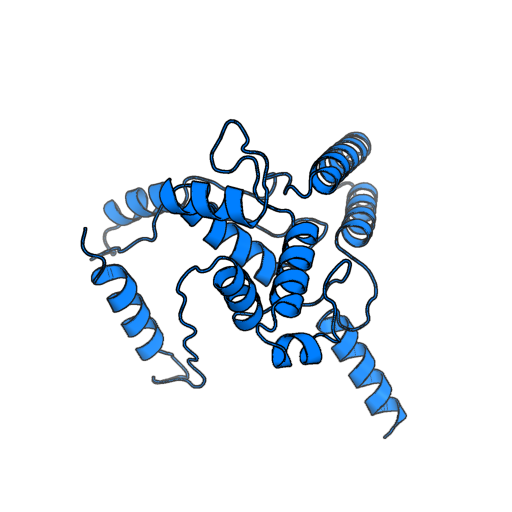. ALA A 1 144 ? -8.667 12.666 -4.805 1.00 80.44 144 ALA A N 1
ATOM 1161 C CA . ALA A 1 144 ? -9.337 13.125 -3.585 1.00 80.44 144 ALA A CA 1
ATOM 1162 C C . ALA A 1 144 ? -10.143 12.022 -2.878 1.00 80.44 144 ALA A C 1
ATOM 1164 O O . ALA A 1 144 ? -10.570 12.210 -1.746 1.00 80.44 144 ALA A O 1
ATOM 1165 N N . TRP A 1 145 ? -10.356 10.891 -3.551 1.00 88.44 145 TRP A N 1
ATOM 1166 C CA . TRP A 1 145 ? -11.173 9.786 -3.073 1.00 88.44 145 TRP A CA 1
ATOM 1167 C C . TRP A 1 145 ? -10.383 8.488 -2.857 1.00 88.44 145 TRP A C 1
ATOM 1169 O O . TRP A 1 145 ? -10.980 7.420 -2.801 1.00 88.44 145 TRP A O 1
ATOM 1179 N N . MET A 1 146 ? -9.050 8.551 -2.733 1.00 95.19 146 MET A N 1
ATOM 1180 C CA . MET A 1 146 ? -8.234 7.366 -2.436 1.00 95.19 146 MET A CA 1
ATOM 1181 C C . MET A 1 146 ? -8.833 6.582 -1.250 1.00 95.19 146 MET A C 1
ATOM 1183 O O . MET A 1 146 ? -9.035 7.185 -0.195 1.00 95.19 146 MET A O 1
ATOM 1187 N N . PRO A 1 147 ? -9.134 5.276 -1.381 1.00 95.88 147 PRO A N 1
ATOM 1188 C CA . PRO A 1 147 ? -9.714 4.502 -0.289 1.00 95.88 147 PRO A CA 1
ATOM 1189 C C . PRO A 1 147 ? -8.752 4.392 0.894 1.00 95.88 147 PRO A C 1
ATOM 1191 O O . PRO A 1 147 ? -7.539 4.230 0.719 1.00 95.88 147 PRO A O 1
ATOM 1194 N N . SER A 1 148 ? -9.305 4.422 2.105 1.00 97.06 148 SER A N 1
ATOM 1195 C CA . SER A 1 148 ? -8.546 4.122 3.319 1.00 97.06 148 SER A CA 1
ATOM 1196 C C . SER A 1 148 ? -8.146 2.646 3.389 1.00 97.06 148 SER A C 1
ATOM 1198 O O . SER A 1 148 ? -8.677 1.803 2.661 1.00 97.06 148 SER A O 1
ATOM 1200 N N . ILE A 1 149 ? -7.242 2.295 4.308 1.00 98.38 149 ILE A N 1
ATOM 1201 C CA . ILE A 1 149 ? -6.875 0.889 4.550 1.00 98.38 149 ILE A CA 1
ATOM 1202 C C . ILE A 1 149 ? -8.104 0.066 4.953 1.00 98.38 149 ILE A C 1
ATOM 1204 O O . ILE A 1 149 ? -8.319 -1.013 4.403 1.00 98.38 149 ILE A O 1
ATOM 1208 N N . SER A 1 150 ? -8.945 0.589 5.848 1.00 97.75 150 SER A N 1
ATOM 1209 C CA . SER A 1 150 ? -10.191 -0.064 6.262 1.00 97.75 150 SER A CA 1
ATOM 1210 C C . SER A 1 150 ? -11.114 -0.326 5.066 1.00 97.75 150 SER A C 1
ATOM 1212 O O . SER A 1 150 ? -11.715 -1.395 4.962 1.00 97.75 150 SER A O 1
ATOM 1214 N N . ARG A 1 151 ? -11.200 0.624 4.124 1.00 97.69 151 ARG A N 1
ATOM 1215 C CA . ARG A 1 151 ? -11.983 0.465 2.892 1.00 97.69 151 ARG A CA 1
ATOM 1216 C C . ARG A 1 151 ? -11.360 -0.555 1.934 1.00 97.69 151 ARG A C 1
ATOM 1218 O O . ARG A 1 151 ? -12.087 -1.357 1.356 1.00 97.69 151 ARG A O 1
ATOM 1225 N N . LEU A 1 152 ? -10.035 -0.582 1.793 1.00 98.50 152 LEU A N 1
ATOM 1226 C CA . LEU A 1 152 ? -9.338 -1.601 0.999 1.00 98.50 152 LEU A CA 1
ATOM 1227 C C . LEU A 1 152 ? -9.552 -3.012 1.559 1.00 98.50 152 LEU A C 1
ATOM 1229 O O . LEU A 1 152 ? -9.800 -3.933 0.786 1.00 98.50 152 LEU A O 1
ATOM 1233 N N . GLN A 1 153 ? -9.543 -3.184 2.885 1.00 98.62 153 GLN A N 1
ATOM 1234 C CA . GLN A 1 153 ? -9.891 -4.463 3.515 1.00 98.62 153 GLN A CA 1
ATOM 1235 C C . GLN A 1 153 ? -11.305 -4.921 3.124 1.00 98.62 153 GLN A C 1
ATOM 1237 O O . GLN A 1 153 ? -11.499 -6.082 2.777 1.00 98.62 153 GLN A O 1
ATOM 1242 N N . GLN A 1 154 ? -12.281 -4.008 3.107 1.00 98.12 154 GLN A N 1
ATOM 1243 C CA . GLN A 1 154 ? -13.645 -4.319 2.661 1.00 98.12 154 GLN A CA 1
ATOM 1244 C C . GLN A 1 154 ? -13.704 -4.676 1.170 1.00 98.12 154 GLN A C 1
ATOM 1246 O O . GLN A 1 154 ? -14.424 -5.597 0.790 1.00 98.12 154 GLN A O 1
ATOM 1251 N N . HIS A 1 155 ? -12.951 -3.979 0.311 1.00 98.25 155 HIS A N 1
ATOM 1252 C CA . HIS A 1 155 ? -12.878 -4.318 -1.114 1.00 98.25 155 HIS A CA 1
ATOM 1253 C C . HIS A 1 155 ? -12.245 -5.694 -1.357 1.00 98.25 155 HIS A C 1
ATOM 1255 O O . HIS A 1 155 ? -12.694 -6.408 -2.254 1.00 98.25 155 HIS A O 1
ATOM 1261 N N . LEU A 1 156 ? -11.261 -6.089 -0.547 1.00 98.69 156 LEU A N 1
ATOM 1262 C CA . LEU A 1 156 ? -10.684 -7.432 -0.576 1.00 98.69 156 LEU A CA 1
ATOM 1263 C C . LEU A 1 156 ? -11.688 -8.498 -0.114 1.00 98.69 156 LEU A C 1
ATOM 1265 O O . LEU A 1 156 ? -11.896 -9.493 -0.797 1.00 98.69 156 LEU A O 1
ATOM 1269 N N . GLU A 1 157 ? -12.401 -8.281 0.989 1.00 98.56 157 GLU A N 1
ATOM 1270 C CA . GLU A 1 157 ? -13.456 -9.223 1.394 1.00 98.56 157 GLU A CA 1
ATOM 1271 C C . GLU A 1 157 ? -14.577 -9.313 0.349 1.00 98.56 157 GLU A C 1
ATOM 1273 O O . GLU A 1 157 ? -15.136 -10.385 0.099 1.00 98.56 157 GLU A O 1
ATOM 1278 N N . LYS A 1 158 ? -14.876 -8.198 -0.330 1.00 98.12 158 LYS A N 1
ATOM 1279 C CA . LYS A 1 158 ? -15.828 -8.181 -1.437 1.00 98.12 158 LYS A CA 1
ATOM 1280 C C . LYS A 1 158 ? -15.326 -8.994 -2.630 1.00 98.12 158 LYS A C 1
ATOM 1282 O O . LYS A 1 158 ? -16.137 -9.727 -3.197 1.00 98.12 158 LYS A O 1
ATOM 1287 N N . SER A 1 159 ? -14.044 -8.916 -2.999 1.00 98.12 159 SER A N 1
ATOM 1288 C CA . SER A 1 159 ? -13.494 -9.739 -4.086 1.00 98.12 159 SER A CA 1
ATOM 1289 C C . SER A 1 159 ? -13.573 -11.228 -3.750 1.00 98.12 159 SER A C 1
ATOM 1291 O O . SER A 1 159 ? -14.011 -12.013 -4.591 1.00 98.12 159 SER A O 1
ATOM 1293 N N . TRP A 1 160 ? -13.297 -11.615 -2.503 1.00 98.50 160 TRP A N 1
ATOM 1294 C CA . TRP A 1 160 ? -13.491 -12.994 -2.059 1.00 98.50 160 TRP A CA 1
ATOM 1295 C C . TRP A 1 160 ? -14.950 -13.446 -2.138 1.00 98.50 160 TRP A C 1
ATOM 1297 O O . TRP A 1 160 ? -15.234 -14.545 -2.605 1.00 98.50 160 TRP A O 1
ATOM 1307 N N . SER A 1 161 ? -15.907 -12.579 -1.786 1.00 98.00 161 SER A N 1
ATOM 1308 C CA . SER A 1 161 ? -17.339 -12.897 -1.936 1.00 98.00 161 SER A CA 1
ATOM 1309 C C . SER A 1 161 ? -17.771 -13.135 -3.393 1.00 98.00 161 SER A C 1
ATOM 1311 O O . SER A 1 161 ? -18.828 -13.713 -3.635 1.00 98.00 161 SER A O 1
ATOM 1313 N N . MET A 1 162 ? -16.960 -12.702 -4.367 1.00 97.62 162 MET A N 1
ATOM 1314 C CA . MET A 1 162 ? -17.155 -12.957 -5.798 1.00 97.62 162 MET A CA 1
ATOM 1315 C C . MET A 1 162 ? -16.517 -14.282 -6.260 1.00 97.62 162 MET A C 1
ATOM 1317 O O . MET A 1 162 ? -16.551 -14.580 -7.452 1.00 97.62 162 MET A O 1
ATOM 1321 N N . GLY A 1 163 ? -15.936 -15.069 -5.347 1.00 97.81 163 GLY A N 1
ATOM 1322 C CA . GLY A 1 163 ? -15.253 -16.333 -5.639 1.00 97.81 163 GLY A CA 1
ATOM 1323 C C . GLY A 1 163 ? -13.813 -16.171 -6.136 1.00 97.81 163 GLY A C 1
ATOM 1324 O O . GLY A 1 163 ? -13.255 -17.103 -6.712 1.00 97.81 163 GLY A O 1
ATOM 1325 N N . ILE A 1 164 ? -13.216 -14.990 -5.963 1.00 98.12 164 ILE A N 1
ATOM 1326 C CA . ILE A 1 164 ? -11.821 -14.726 -6.331 1.00 98.12 164 ILE A CA 1
ATOM 1327 C C . ILE A 1 164 ? -10.933 -15.152 -5.160 1.00 98.12 164 ILE A C 1
ATOM 1329 O O . ILE A 1 164 ? -11.206 -14.752 -4.040 1.00 98.12 164 ILE A O 1
ATOM 1333 N N . ASP A 1 165 ? -9.867 -15.911 -5.422 1.00 97.81 165 ASP A N 1
ATOM 1334 C CA . ASP A 1 165 ? -8.816 -16.243 -4.442 1.00 97.81 165 ASP A CA 1
ATOM 1335 C C . ASP A 1 165 ? -9.316 -16.828 -3.100 1.00 97.81 165 ASP A C 1
ATOM 1337 O O . ASP A 1 165 ? -8.941 -16.384 -2.014 1.00 97.81 165 ASP A O 1
ATOM 1341 N N . GLU A 1 166 ? -10.171 -17.856 -3.166 1.00 97.88 166 GLU A N 1
ATOM 1342 C CA . GLU A 1 166 ? -10.624 -18.585 -1.969 1.00 97.88 166 GLU A CA 1
ATOM 1343 C C . GLU A 1 166 ? -9.454 -19.150 -1.127 1.00 97.88 166 GLU A C 1
ATOM 1345 O O . GLU A 1 166 ? -9.509 -19.022 0.096 1.00 97.88 166 GLU A O 1
ATOM 1350 N N . PRO A 1 167 ? -8.352 -19.680 -1.709 1.00 98.12 167 PRO A N 1
ATOM 1351 C CA . PRO A 1 167 ? -7.193 -20.088 -0.915 1.00 98.12 167 PRO A CA 1
ATOM 1352 C C . PRO A 1 167 ? -6.562 -18.936 -0.117 1.00 98.12 167 PRO A C 1
ATOM 1354 O O . PRO A 1 167 ? -6.243 -19.125 1.057 1.00 98.12 167 PRO A O 1
ATOM 1357 N N . GLY A 1 168 ? -6.403 -17.742 -0.706 1.00 97.69 168 GLY A N 1
ATOM 1358 C CA . GLY A 1 168 ? -5.908 -16.559 0.009 1.00 97.69 168 GLY A CA 1
ATOM 1359 C C . GLY A 1 168 ? -6.850 -16.124 1.137 1.00 97.69 168 GLY A C 1
ATOM 1360 O O . GLY A 1 168 ? -6.409 -15.830 2.253 1.00 97.69 168 GLY A O 1
ATOM 1361 N N . ARG A 1 169 ? -8.169 -16.187 0.903 1.00 98.19 169 ARG A N 1
ATOM 1362 C CA . ARG A 1 169 ? -9.182 -15.957 1.945 1.00 98.19 169 ARG A CA 1
ATOM 1363 C C . ARG A 1 169 ? -9.028 -16.923 3.118 1.00 98.19 169 ARG A C 1
ATOM 1365 O O . ARG A 1 169 ? -9.031 -16.488 4.272 1.00 98.19 169 ARG A O 1
ATOM 1372 N N . GLU A 1 170 ? -8.924 -18.221 2.845 1.00 97.88 170 GLU A N 1
ATOM 1373 C CA . GLU A 1 170 ? -8.767 -19.253 3.875 1.00 97.88 170 GLU A CA 1
ATOM 1374 C C . GLU A 1 170 ? -7.478 -19.046 4.679 1.00 97.88 170 GLU A C 1
ATOM 1376 O O . GLU A 1 170 ? -7.508 -19.087 5.912 1.00 97.88 170 GLU A O 1
ATOM 1381 N N . GLN A 1 171 ? -6.367 -18.733 4.003 1.00 97.31 171 GLN A N 1
ATOM 1382 C CA . GLN A 1 171 ? -5.075 -18.448 4.640 1.00 97.31 171 GLN A CA 1
ATOM 1383 C C . GLN A 1 171 ? -5.145 -17.276 5.628 1.00 97.31 171 GLN A C 1
ATOM 1385 O O . GLN A 1 171 ? -4.496 -17.316 6.674 1.00 97.31 171 GLN A O 1
ATOM 1390 N N . LEU A 1 172 ? -5.970 -16.263 5.344 1.00 97.56 172 LEU A N 1
ATOM 1391 C CA . LEU A 1 172 ? -6.174 -15.095 6.209 1.00 97.56 172 LEU A CA 1
ATOM 1392 C C . LEU A 1 172 ? -7.324 -15.271 7.218 1.00 97.56 172 LEU A C 1
ATOM 1394 O O . LEU A 1 172 ? -7.720 -14.326 7.911 1.00 97.56 172 LEU A O 1
ATOM 1398 N N . GLY A 1 173 ? -7.844 -16.492 7.367 1.00 95.94 173 GLY A N 1
ATOM 1399 C CA . GLY A 1 173 ? -8.896 -16.816 8.330 1.00 95.94 173 GLY A CA 1
ATOM 1400 C C . GLY A 1 173 ? -10.261 -16.234 7.958 1.00 95.94 173 GLY A C 1
ATOM 1401 O O . GLY A 1 173 ? -11.076 -15.973 8.839 1.00 95.94 173 GLY A O 1
ATOM 1402 N N . GLY A 1 174 ? -10.500 -15.986 6.669 1.00 96.44 174 GLY A N 1
ATOM 1403 C CA . GLY A 1 174 ? -11.802 -15.600 6.129 1.00 96.44 174 GLY A CA 1
ATOM 1404 C C . GLY A 1 174 ? -12.175 -14.122 6.246 1.00 96.44 174 GLY A C 1
ATOM 1405 O O . GLY A 1 174 ? -13.226 -13.745 5.734 1.00 96.44 174 GLY A O 1
ATOM 1406 N N . SER A 1 175 ? -11.358 -13.295 6.902 1.00 96.94 175 SER A N 1
ATOM 1407 C CA . SER A 1 175 ? -11.622 -11.863 7.083 1.00 96.94 175 SER A CA 1
ATOM 1408 C C . SER A 1 175 ? -10.332 -11.084 7.317 1.00 96.94 175 SER A C 1
ATOM 1410 O O . SER A 1 175 ? -9.439 -11.542 8.028 1.00 96.94 175 SER A O 1
ATOM 1412 N N . VAL A 1 176 ? -10.249 -9.884 6.755 1.00 98.19 176 VAL A N 1
ATOM 1413 C CA . VAL A 1 176 ? -9.172 -8.910 6.989 1.00 98.19 176 VAL A CA 1
ATOM 1414 C C . VAL A 1 176 ? -9.691 -7.593 7.546 1.00 98.19 176 VAL A C 1
ATOM 1416 O O . VAL A 1 176 ? -8.907 -6.839 8.125 1.00 98.19 176 VAL A O 1
ATOM 1419 N N . TYR A 1 177 ? -10.984 -7.307 7.400 1.00 97.88 177 TYR A N 1
ATOM 1420 C CA . TYR A 1 177 ? -11.582 -6.075 7.873 1.00 97.88 177 TYR A CA 1
ATOM 1421 C C . TYR A 1 177 ? -11.407 -5.929 9.377 1.00 97.88 177 TYR A C 1
ATOM 1423 O O . TYR A 1 177 ? -11.657 -6.850 10.152 1.00 97.88 177 TYR A O 1
ATOM 1431 N N . ASN A 1 178 ? -10.976 -4.736 9.786 1.00 96.31 178 ASN A N 1
ATOM 1432 C CA . ASN A 1 178 ? -10.769 -4.405 11.188 1.00 96.31 178 ASN A CA 1
ATOM 1433 C C . ASN A 1 178 ? -9.724 -5.309 11.872 1.00 96.31 178 ASN A C 1
ATOM 1435 O O . ASN A 1 178 ? -9.816 -5.592 13.065 1.00 96.31 178 ASN A O 1
ATOM 1439 N N . THR A 1 179 ? -8.716 -5.739 11.110 1.00 97.69 179 THR A N 1
ATOM 1440 C CA . THR A 1 179 ? -7.539 -6.462 11.606 1.00 97.69 179 THR A CA 1
ATOM 1441 C C . THR A 1 179 ? -6.256 -5.737 11.203 1.00 97.69 179 THR A C 1
ATOM 1443 O O . THR A 1 179 ? -6.291 -4.736 10.480 1.00 97.69 179 THR A O 1
ATOM 1446 N N . LYS A 1 180 ? -5.112 -6.266 11.645 1.00 97.69 180 LYS A N 1
ATOM 1447 C CA . LYS A 1 180 ? -3.774 -5.841 11.209 1.00 97.69 180 LYS A CA 1
ATOM 1448 C C . LYS A 1 180 ? -3.103 -6.870 10.294 1.00 97.69 180 LYS A C 1
ATOM 1450 O O . LYS A 1 180 ? -1.877 -6.944 10.246 1.00 97.69 180 LYS A O 1
ATOM 1455 N N . LYS A 1 181 ? -3.896 -7.716 9.630 1.00 98.12 181 LYS A N 1
ATOM 1456 C CA . LYS A 1 181 ? -3.373 -8.797 8.792 1.00 98.12 181 LYS A CA 1
ATOM 1457 C C . LYS A 1 181 ? -2.576 -8.238 7.632 1.00 98.12 181 LYS A C 1
ATOM 1459 O O . LYS A 1 181 ? -3.015 -7.310 6.942 1.00 98.12 181 LYS A O 1
ATOM 1464 N N . TRP A 1 182 ? -1.405 -8.826 7.444 1.00 97.62 182 TRP A N 1
ATOM 1465 C CA . TRP A 1 182 ? -0.558 -8.542 6.300 1.00 97.62 182 TRP A CA 1
ATOM 1466 C C . TRP A 1 182 ? -1.230 -9.095 5.048 1.00 97.62 182 TRP A C 1
ATOM 1468 O O . TRP A 1 182 ? -1.887 -10.133 5.101 1.00 97.62 182 TRP A O 1
ATOM 1478 N N . ILE A 1 183 ? -1.050 -8.394 3.935 1.00 98.56 183 ILE A N 1
ATOM 1479 C CA . ILE A 1 183 ? -1.483 -8.852 2.616 1.00 98.56 183 ILE A CA 1
ATOM 1480 C C . ILE A 1 183 ? -0.291 -8.850 1.663 1.00 98.56 183 ILE A C 1
ATOM 1482 O O . ILE A 1 183 ? 0.656 -8.075 1.839 1.00 98.56 183 ILE A O 1
ATOM 1486 N N . GLY A 1 184 ? -0.346 -9.710 0.656 1.00 98.12 184 GLY A N 1
ATOM 1487 C CA . GLY A 1 184 ? 0.667 -9.877 -0.372 1.00 98.12 184 GLY A CA 1
ATOM 1488 C C . GLY A 1 184 ? 0.171 -9.534 -1.775 1.00 98.12 184 GLY A C 1
ATOM 1489 O O . GLY A 1 184 ? -0.849 -8.874 -1.983 1.00 98.12 184 GLY A O 1
ATOM 1490 N N . ALA A 1 185 ? 0.934 -9.992 -2.769 1.00 98.25 185 ALA A N 1
ATOM 1491 C CA 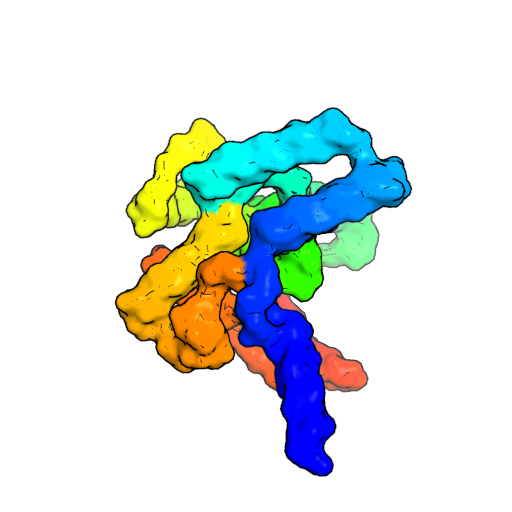. ALA A 1 185 ? 0.624 -9.771 -4.179 1.00 98.25 185 ALA A CA 1
ATOM 1492 C C . ALA A 1 185 ? -0.694 -10.440 -4.610 1.00 98.25 185 ALA A C 1
ATOM 1494 O O . ALA A 1 185 ? -1.396 -9.894 -5.460 1.00 98.25 185 ALA A O 1
ATOM 1495 N N . THR A 1 186 ? -1.038 -11.585 -4.016 1.00 98.12 186 THR A N 1
ATOM 1496 C CA . THR A 1 186 ? -2.270 -12.346 -4.282 1.00 98.12 186 THR A CA 1
ATOM 1497 C C . THR A 1 186 ? -3.512 -11.527 -3.953 1.00 98.12 186 THR A C 1
ATOM 1499 O O . THR A 1 186 ? -4.343 -11.312 -4.832 1.00 98.12 186 THR A O 1
ATOM 1502 N N . GLU A 1 187 ? -3.575 -10.932 -2.762 1.00 98.69 187 GLU A N 1
ATOM 1503 C CA . GLU A 1 187 ? -4.706 -10.098 -2.341 1.00 98.69 187 GLU A CA 1
ATOM 1504 C C . GLU A 1 187 ? -4.823 -8.806 -3.166 1.00 98.69 187 GLU A C 1
ATOM 1506 O O . GLU A 1 187 ? -5.925 -8.384 -3.529 1.00 98.69 187 GLU A O 1
ATOM 1511 N N . VAL A 1 188 ? -3.690 -8.181 -3.514 1.00 98.50 188 VAL A N 1
ATOM 1512 C CA . VAL A 1 188 ? -3.674 -7.017 -4.417 1.00 98.50 188 VAL A CA 1
ATOM 1513 C C . VAL A 1 188 ? -4.255 -7.395 -5.781 1.00 98.50 188 VAL A C 1
ATOM 1515 O O . VAL A 1 188 ? -5.117 -6.690 -6.312 1.00 98.50 188 VAL A O 1
ATOM 1518 N N . VAL A 1 189 ? -3.842 -8.533 -6.340 1.00 98.12 189 VAL A N 1
ATOM 1519 C CA . VAL A 1 189 ? -4.381 -9.035 -7.608 1.00 98.12 189 VAL A CA 1
ATOM 1520 C C . VAL A 1 189 ? -5.838 -9.459 -7.486 1.00 98.12 189 VAL A C 1
ATOM 1522 O O . VAL A 1 189 ? -6.589 -9.220 -8.430 1.00 98.12 189 VAL A O 1
ATOM 1525 N N . ALA A 1 190 ? -6.284 -9.996 -6.351 1.00 98.31 190 ALA A N 1
ATOM 1526 C CA . ALA A 1 190 ? -7.689 -10.314 -6.120 1.00 98.31 190 ALA A CA 1
ATOM 1527 C C . ALA A 1 190 ? -8.566 -9.052 -6.206 1.00 98.31 190 ALA A C 1
ATOM 1529 O O . ALA A 1 190 ? -9.585 -9.050 -6.902 1.00 98.31 190 ALA A O 1
ATOM 1530 N N . MET A 1 191 ? -8.139 -7.947 -5.579 1.00 98.44 191 MET A N 1
ATOM 1531 C CA . MET A 1 191 ? -8.827 -6.652 -5.689 1.00 98.44 191 MET A CA 1
ATOM 1532 C C . MET A 1 191 ? -8.830 -6.113 -7.128 1.00 98.44 191 MET A C 1
ATOM 1534 O O . MET A 1 191 ? -9.874 -5.685 -7.625 1.00 98.44 191 MET A O 1
ATOM 1538 N N . LEU A 1 192 ? -7.692 -6.159 -7.828 1.00 98.19 192 LEU A N 1
ATOM 1539 C CA . LEU A 1 192 ? -7.594 -5.697 -9.221 1.00 98.19 192 LEU A CA 1
ATOM 1540 C C . LEU A 1 192 ? -8.411 -6.576 -10.186 1.00 98.19 192 LEU A C 1
ATOM 1542 O O . LEU A 1 192 ? -9.013 -6.069 -11.131 1.00 98.19 192 LEU A O 1
ATOM 1546 N N . THR A 1 193 ? -8.515 -7.875 -9.907 1.00 97.81 193 THR A N 1
ATOM 1547 C CA . THR A 1 193 ? -9.348 -8.819 -10.665 1.00 97.81 193 THR A CA 1
ATOM 1548 C C . THR A 1 193 ? -10.832 -8.517 -10.479 1.00 97.81 193 THR A C 1
ATOM 1550 O O . THR A 1 193 ? -11.578 -8.508 -11.458 1.00 97.81 193 THR A O 1
ATOM 1553 N N . ALA A 1 194 ? -11.271 -8.191 -9.258 1.00 97.50 194 ALA A N 1
ATOM 1554 C CA . ALA A 1 194 ? -12.644 -7.744 -9.005 1.00 97.50 194 ALA A CA 1
ATOM 1555 C C . ALA A 1 194 ? -12.979 -6.443 -9.756 1.00 97.50 194 ALA A C 1
ATOM 1557 O O . ALA A 1 194 ? -14.097 -6.275 -10.245 1.00 97.50 194 ALA A O 1
ATOM 1558 N N . LEU A 1 195 ? -11.984 -5.566 -9.921 1.00 96.94 195 LEU A N 1
ATOM 1559 C CA . LEU A 1 195 ? -12.041 -4.375 -10.772 1.00 96.94 195 LEU A CA 1
ATOM 1560 C C . LEU A 1 195 ? -11.926 -4.674 -12.277 1.00 96.94 195 LEU A C 1
ATOM 1562 O O . LEU A 1 195 ? -11.897 -3.742 -13.070 1.00 96.94 195 LEU A O 1
ATOM 1566 N N . LYS A 1 196 ? -11.829 -5.940 -12.700 1.00 96.81 196 LYS A N 1
ATOM 1567 C CA . LYS A 1 196 ? -11.618 -6.344 -14.104 1.00 96.81 196 LYS A CA 1
ATOM 1568 C C . LYS A 1 196 ? -10.378 -5.703 -14.746 1.00 96.81 196 LYS A C 1
ATOM 1570 O O . LYS A 1 196 ? -10.323 -5.529 -15.964 1.00 96.81 196 LYS A O 1
ATOM 1575 N N . ILE A 1 197 ? -9.369 -5.384 -13.939 1.00 96.31 197 ILE A N 1
ATOM 1576 C CA . ILE A 1 197 ? -8.079 -4.872 -14.395 1.00 96.31 197 ILE A CA 1
ATOM 1577 C C . ILE A 1 197 ? -7.161 -6.065 -14.629 1.00 96.31 197 ILE A C 1
ATOM 1579 O O . ILE A 1 197 ? -6.910 -6.866 -13.730 1.00 96.31 197 ILE A O 1
ATOM 1583 N N . LYS A 1 198 ? -6.657 -6.191 -15.858 1.00 95.12 198 LYS A N 1
ATOM 1584 C CA . LYS A 1 198 ? -5.751 -7.278 -16.225 1.00 95.12 198 LYS A CA 1
ATOM 1585 C C . LYS A 1 198 ? -4.414 -7.103 -15.509 1.00 95.12 198 LYS A C 1
ATOM 1587 O O . LYS A 1 198 ? -3.715 -6.116 -15.727 1.00 95.12 198 LYS A O 1
ATOM 1592 N N . THR A 1 199 ? -4.036 -8.100 -14.724 1.00 94.94 199 THR A N 1
ATOM 1593 C CA . THR A 1 199 ? -2.776 -8.136 -13.979 1.00 94.94 199 THR A CA 1
ATOM 1594 C C . THR A 1 199 ? -2.062 -9.468 -14.171 1.00 94.94 199 THR A C 1
ATOM 1596 O O . THR A 1 199 ? -2.634 -10.439 -14.667 1.00 94.94 199 THR A O 1
ATOM 1599 N N . LEU A 1 200 ? -0.776 -9.492 -13.827 1.00 94.31 200 LEU A N 1
ATOM 1600 C CA . LEU A 1 200 ? 0.078 -10.670 -13.882 1.00 94.31 200 LEU A CA 1
ATOM 1601 C C . LEU A 1 200 ? 0.921 -10.708 -12.607 1.00 94.31 200 LEU A C 1
ATOM 1603 O O . LEU A 1 200 ? 1.572 -9.716 -12.282 1.00 94.31 200 LEU A O 1
ATOM 1607 N N . ILE A 1 201 ? 0.920 -11.846 -11.912 1.00 95.75 201 ILE A N 1
ATOM 1608 C CA . ILE A 1 201 ? 1.876 -12.133 -10.838 1.00 95.75 201 ILE A CA 1
ATOM 1609 C C . ILE A 1 201 ? 3.040 -12.900 -11.448 1.00 95.75 201 ILE A C 1
ATOM 1611 O O . ILE A 1 201 ? 2.835 -13.867 -12.181 1.00 95.75 201 ILE A O 1
ATOM 1615 N N . LEU A 1 202 ? 4.255 -12.477 -11.118 1.00 96.50 202 LEU A N 1
ATOM 1616 C CA . LEU A 1 202 ? 5.473 -13.206 -11.431 1.00 96.50 202 LEU A CA 1
ATOM 1617 C C . LEU A 1 202 ? 6.188 -13.542 -10.133 1.00 96.50 202 LEU A C 1
ATOM 1619 O O . LEU A 1 202 ? 6.474 -12.653 -9.333 1.00 96.50 202 LEU A O 1
ATOM 1623 N N . ASP A 1 203 ? 6.461 -14.829 -9.946 1.00 97.38 203 ASP A N 1
ATOM 1624 C CA . ASP A 1 203 ? 7.151 -15.344 -8.772 1.00 97.38 203 ASP A CA 1
ATOM 1625 C C . ASP A 1 203 ? 8.611 -15.674 -9.104 1.00 97.38 203 ASP A C 1
ATOM 1627 O O . ASP A 1 203 ? 8.931 -16.673 -9.759 1.00 97.38 203 ASP A O 1
ATOM 1631 N N . PHE A 1 204 ? 9.512 -14.828 -8.610 1.00 96.81 204 PHE A N 1
ATOM 1632 C CA . PHE A 1 204 ? 10.955 -15.044 -8.654 1.00 96.81 204 PHE A CA 1
ATOM 1633 C C . PHE A 1 204 ? 11.410 -15.861 -7.434 1.00 96.81 204 PHE A C 1
ATOM 1635 O O . PHE A 1 204 ? 12.239 -15.413 -6.643 1.00 96.81 204 PHE A O 1
ATOM 1642 N N . HIS A 1 205 ? 10.876 -17.078 -7.305 1.00 96.56 205 HIS A N 1
ATOM 1643 C CA . HIS A 1 205 ? 10.991 -17.964 -6.135 1.00 96.56 205 HIS A CA 1
ATOM 1644 C C . HIS A 1 205 ? 12.420 -18.350 -5.712 1.00 96.56 205 HIS A C 1
ATOM 1646 O O . HIS A 1 205 ? 12.619 -18.918 -4.638 1.00 96.56 205 HIS A O 1
ATOM 1652 N N . LYS A 1 206 ? 13.429 -18.100 -6.553 1.00 97.38 206 LYS A N 1
ATOM 1653 C CA . LYS A 1 206 ? 14.839 -18.331 -6.224 1.00 97.38 206 LYS A CA 1
ATOM 1654 C C . LYS A 1 206 ? 15.763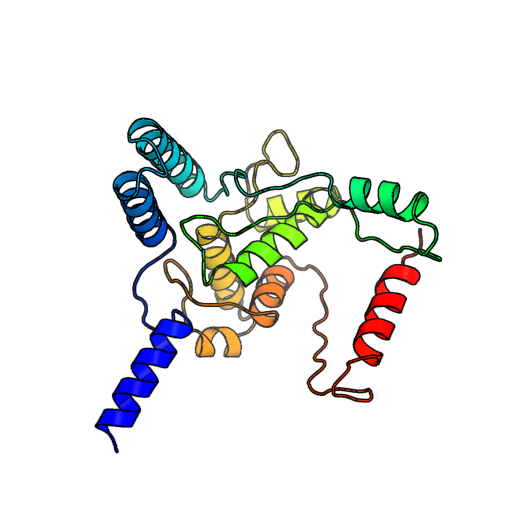 -17.360 -6.964 1.00 97.38 206 LYS A C 1
ATOM 1656 O O . LYS A 1 206 ? 15.399 -16.884 -8.043 1.00 97.38 206 LYS A O 1
ATOM 1661 N N . PRO A 1 207 ? 16.967 -17.097 -6.428 1.00 98.00 207 PRO A N 1
ATOM 1662 C CA . PRO A 1 207 ? 17.984 -16.325 -7.128 1.00 98.00 207 PRO A CA 1
ATOM 1663 C C . PRO A 1 207 ? 18.354 -16.938 -8.479 1.00 98.00 207 PRO A C 1
ATOM 1665 O O . PRO A 1 207 ? 18.420 -18.160 -8.627 1.00 98.00 207 PRO A O 1
ATOM 1668 N N . THR A 1 208 ? 18.642 -16.077 -9.450 1.00 97.88 208 THR A N 1
ATOM 1669 C CA . THR A 1 208 ? 19.036 -16.461 -10.816 1.00 97.88 208 THR A CA 1
ATOM 1670 C C . THR A 1 208 ? 20.453 -16.015 -11.178 1.00 97.88 208 THR A C 1
ATOM 1672 O O . THR A 1 208 ? 20.924 -16.289 -12.276 1.00 97.88 208 THR A O 1
ATOM 1675 N N . GLY A 1 209 ? 21.160 -15.356 -10.255 1.00 97.12 209 GLY A N 1
ATOM 1676 C CA . GLY A 1 209 ? 22.520 -14.861 -10.445 1.00 97.12 209 GLY A CA 1
ATOM 1677 C C . GLY A 1 209 ? 23.463 -15.230 -9.304 1.00 97.12 209 GLY A C 1
ATOM 1678 O O . GLY A 1 209 ? 23.076 -15.800 -8.280 1.00 97.12 209 GLY A O 1
ATOM 1679 N N . SER A 1 210 ? 24.740 -14.883 -9.474 1.00 96.88 210 SER A N 1
ATOM 1680 C CA . SER A 1 210 ? 25.762 -15.114 -8.448 1.00 96.88 210 SER A CA 1
ATOM 1681 C C . SER A 1 210 ? 25.456 -14.336 -7.161 1.00 96.88 210 SER A C 1
ATOM 1683 O O . SER A 1 210 ? 24.774 -13.311 -7.189 1.00 96.88 210 SER A O 1
ATOM 1685 N N . LYS A 1 211 ? 25.955 -14.824 -6.017 1.00 96.31 211 LYS A N 1
ATOM 1686 C CA . LYS A 1 211 ? 25.770 -14.189 -4.696 1.00 96.31 211 LYS A CA 1
ATOM 1687 C C . LYS A 1 211 ? 24.297 -13.927 -4.328 1.00 96.31 211 LYS A C 1
ATOM 1689 O O . LYS A 1 211 ? 23.994 -12.914 -3.708 1.00 96.31 211 LYS A O 1
ATOM 1694 N N . ASN A 1 212 ? 23.393 -14.835 -4.701 1.00 96.38 212 ASN A N 1
ATOM 1695 C CA . ASN A 1 212 ? 21.951 -14.727 -4.446 1.00 96.38 212 ASN A CA 1
ATOM 1696 C C . ASN A 1 212 ? 21.288 -13.483 -5.075 1.00 96.38 212 ASN A C 1
ATOM 1698 O O . ASN A 1 212 ? 20.348 -12.924 -4.517 1.00 96.38 212 ASN A O 1
ATOM 1702 N N . THR A 1 213 ? 21.769 -13.040 -6.239 1.00 97.69 213 THR A N 1
ATOM 1703 C CA . THR A 1 213 ? 21.144 -11.946 -7.003 1.00 97.69 213 THR A CA 1
ATOM 1704 C C . THR A 1 213 ? 20.018 -12.454 -7.915 1.00 97.69 213 THR A C 1
ATOM 1706 O O . THR A 1 213 ? 19.938 -13.644 -8.225 1.00 97.69 213 THR A O 1
ATOM 1709 N N . HIS A 1 214 ? 19.144 -11.547 -8.369 1.00 98.00 214 HIS A N 1
ATOM 1710 C CA . HIS A 1 214 ? 17.994 -11.853 -9.237 1.00 98.00 214 HIS A CA 1
ATOM 1711 C C . HIS A 1 214 ? 18.071 -11.134 -10.605 1.00 98.00 214 HIS A C 1
ATOM 1713 O O . HIS A 1 214 ? 17.185 -10.340 -10.918 1.00 98.00 214 HIS A O 1
ATOM 1719 N N . PRO A 1 215 ? 19.104 -11.363 -11.440 1.00 97.94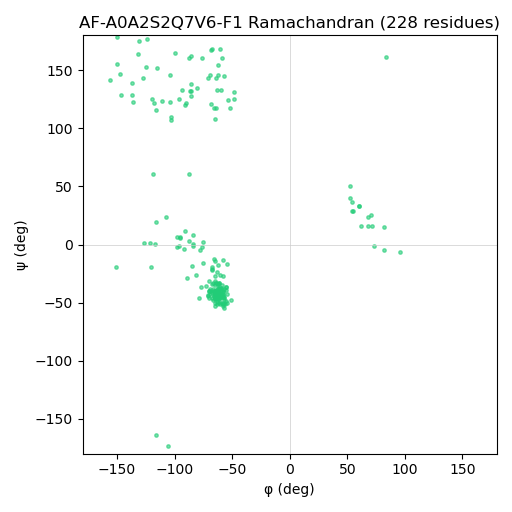 215 PRO A N 1
ATOM 1720 C CA . PRO A 1 215 ? 19.251 -10.689 -12.736 1.00 97.94 215 PRO A CA 1
ATOM 1721 C C . PRO A 1 215 ? 18.035 -10.862 -13.660 1.00 97.94 215 PRO A C 1
ATOM 1723 O O . PRO A 1 215 ? 17.641 -9.901 -14.309 1.00 97.94 215 PRO A O 1
ATOM 1726 N N . GLU A 1 216 ? 17.378 -12.025 -13.653 1.00 97.50 216 GLU A N 1
ATOM 1727 C CA . GLU A 1 216 ? 16.165 -12.266 -14.458 1.00 97.50 216 GLU A CA 1
ATOM 1728 C C . GLU A 1 216 ? 14.980 -11.375 -14.046 1.00 97.50 216 GLU A C 1
ATOM 1730 O O . GLU A 1 216 ? 14.204 -10.939 -14.892 1.00 97.50 216 GLU A O 1
ATOM 1735 N N . MET A 1 217 ? 14.857 -11.042 -12.754 1.00 97.69 217 MET A N 1
ATOM 1736 C CA . MET A 1 217 ? 13.843 -10.090 -12.282 1.00 97.69 217 MET A CA 1
ATOM 1737 C C . MET A 1 217 ? 14.121 -8.688 -12.821 1.00 97.69 217 MET A C 1
ATOM 1739 O O . MET A 1 217 ? 13.212 -8.016 -13.301 1.00 97.69 217 MET A O 1
ATOM 1743 N N . PHE A 1 218 ? 15.383 -8.256 -12.772 1.00 96.94 218 PHE A N 1
ATOM 1744 C CA . PHE A 1 218 ? 15.792 -6.962 -13.318 1.00 96.94 218 PHE A CA 1
ATOM 1745 C C . PHE A 1 218 ? 15.625 -6.907 -14.838 1.00 96.94 218 PHE A C 1
ATOM 1747 O O . PHE A 1 218 ? 15.160 -5.892 -15.349 1.00 96.94 218 PHE A O 1
ATOM 1754 N N . HIS A 1 219 ? 15.943 -7.992 -15.549 1.00 96.31 219 HIS A N 1
ATOM 1755 C CA . HIS A 1 219 ? 15.729 -8.085 -16.989 1.00 96.31 219 HIS A CA 1
ATOM 1756 C C . HIS A 1 219 ? 14.240 -7.984 -17.336 1.00 96.31 219 HIS A C 1
ATOM 1758 O O . HIS A 1 219 ? 13.864 -7.166 -18.171 1.00 96.31 219 HIS A O 1
ATOM 1764 N N . TRP A 1 220 ? 13.374 -8.719 -16.632 1.00 96.31 220 TRP A N 1
ATOM 1765 C CA . TRP A 1 220 ? 11.931 -8.614 -16.839 1.00 96.31 220 TRP A CA 1
ATOM 1766 C C . TRP A 1 220 ? 11.400 -7.198 -16.572 1.00 96.31 220 TRP A C 1
ATOM 1768 O O . TRP A 1 220 ? 10.603 -6.681 -17.354 1.00 96.31 220 TRP A O 1
ATOM 1778 N N . LEU A 1 221 ? 11.853 -6.550 -15.491 1.00 95.56 221 LEU A N 1
ATOM 1779 C CA . LEU A 1 221 ? 11.478 -5.168 -15.179 1.00 95.56 221 LEU A CA 1
ATOM 1780 C C . LEU A 1 221 ? 11.936 -4.200 -16.275 1.00 95.56 221 LEU A C 1
ATOM 1782 O O . LEU A 1 221 ? 11.156 -3.339 -16.678 1.00 95.56 221 LEU A O 1
ATOM 1786 N N . TYR A 1 222 ? 13.165 -4.357 -16.776 1.00 95.12 222 TYR A N 1
ATOM 1787 C CA . TYR A 1 222 ? 13.674 -3.564 -17.893 1.00 95.12 222 TYR A CA 1
ATOM 1788 C C . TYR A 1 222 ? 12.759 -3.704 -19.111 1.00 95.12 222 TYR A C 1
ATOM 1790 O O . TYR A 1 222 ? 12.218 -2.701 -19.564 1.00 95.12 222 TYR A O 1
ATOM 1798 N N . GLU A 1 223 ? 12.486 -4.934 -19.555 1.00 94.94 223 GLU A N 1
ATOM 1799 C CA . GLU A 1 223 ? 11.600 -5.212 -20.692 1.00 94.94 223 GLU A CA 1
ATOM 1800 C C . GLU A 1 223 ? 10.176 -4.675 -20.479 1.00 94.94 223 GLU A C 1
ATOM 1802 O O . GLU A 1 223 ? 9.555 -4.158 -21.408 1.00 94.94 223 GLU A O 1
ATOM 1807 N N . HIS A 1 224 ? 9.637 -4.762 -19.258 1.00 94.19 224 HIS A N 1
ATOM 1808 C CA . HIS A 1 224 ? 8.306 -4.242 -18.940 1.00 94.19 224 HIS A CA 1
ATOM 1809 C C . HIS A 1 224 ? 8.211 -2.722 -19.135 1.00 94.19 224 HIS A C 1
ATOM 1811 O O . HIS A 1 224 ? 7.193 -2.216 -19.620 1.00 94.19 224 HIS A O 1
ATOM 1817 N N . PHE A 1 225 ? 9.247 -1.981 -18.735 1.00 94.44 225 PHE A N 1
ATOM 1818 C CA . PHE A 1 225 ? 9.254 -0.521 -18.816 1.00 94.44 225 PHE A CA 1
ATOM 1819 C C . PHE A 1 225 ? 9.800 0.015 -20.148 1.00 94.44 225 PHE A C 1
ATOM 1821 O O . PHE A 1 225 ? 9.352 1.078 -20.581 1.00 94.44 225 PHE A O 1
ATOM 1828 N N . SER A 1 226 ? 10.702 -0.705 -20.821 1.00 92.06 226 SER A N 1
ATOM 1829 C CA . SER A 1 226 ? 11.275 -0.314 -22.116 1.00 92.06 226 SER A CA 1
ATOM 1830 C C . SER A 1 226 ? 10.314 -0.568 -23.283 1.00 92.06 226 SER A C 1
ATOM 1832 O O . SER A 1 226 ? 10.209 0.264 -24.183 1.00 92.06 226 SER A O 1
ATOM 1834 N N . ASN A 1 227 ? 9.530 -1.654 -23.239 1.00 83.12 227 ASN A N 1
ATOM 1835 C CA . ASN A 1 227 ? 8.610 -2.039 -24.317 1.00 83.12 227 ASN A CA 1
ATOM 1836 C C . ASN A 1 227 ? 7.244 -1.336 -24.276 1.00 83.12 227 ASN A C 1
ATOM 1838 O O . ASN A 1 227 ? 6.342 -1.687 -25.046 1.00 83.12 227 ASN A O 1
ATOM 1842 N N . ARG A 1 228 ? 7.045 -0.339 -23.403 1.00 64.12 228 ARG A N 1
ATOM 1843 C CA . ARG A 1 228 ? 5.841 0.496 -23.482 1.00 64.12 228 ARG A CA 1
ATOM 1844 C C . ARG A 1 228 ? 5.886 1.269 -24.798 1.00 64.12 228 ARG A C 1
ATOM 1846 O O . ARG A 1 228 ? 6.682 2.192 -24.952 1.00 64.12 228 ARG A O 1
ATOM 1853 N N . LYS A 1 229 ? 5.025 0.894 -25.752 1.00 47.31 229 LYS A N 1
ATOM 1854 C CA . LYS A 1 229 ? 4.730 1.742 -26.914 1.00 47.31 229 LYS A CA 1
ATOM 1855 C C . LYS A 1 229 ? 4.342 3.123 -26.373 1.00 47.31 229 LYS A C 1
ATOM 1857 O O . LYS A 1 229 ? 3.398 3.209 -25.588 1.00 47.31 229 LYS A O 1
ATOM 1862 N N . LYS A 1 230 ? 5.144 4.133 -26.719 1.00 41.19 230 LYS A N 1
ATOM 1863 C CA . LYS A 1 230 ? 4.870 5.545 -26.430 1.00 41.19 230 LYS A CA 1
ATOM 1864 C C . LYS A 1 230 ? 3.546 5.972 -27.047 1.00 41.19 230 LYS A C 1
ATOM 1866 O O . LYS A 1 230 ? 3.240 5.467 -28.152 1.00 41.19 230 LYS A O 1
#

pLDDT: mean 94.05, std 7.39, range [41.19, 98.75]

Sequence (230 aa):
MKQKEQEDFQKLQAAYGMDNKGNYNQQTMTNLQEAVSSGQLSVYDYYEKIYEIKMAESKGLDTGESATRDLIEYIRHFSATSPNVIEVHLASPTDHYRSTYGDKGWGCGYRNMQMLMSSMLLQMDYNEHISRVWEVEKGPLPRAWMPSISRLQQHLEKSWSMGIDEPGREQLGGSVYNTKKWIGATEVVAMLTALKIKTLILDFHKPTGSKNTHPEMFHWLYEHFSNRKK

InterPro domains:
  IPR012462 UFSP1/2/DUB, catalytic domain [PF07910] (88-227)

Nearest PDB structures (foldseek):
  7oje-assembly1_A  TM=9.708E-01  e=2.328E-22  Tribolium castaneum
  7oje-assembly2_C  TM=9.720E-01  e=7.830E-22  Tribolium castaneum
  6ei1-assembly1_A  TM=9.287E-01  e=3.276E-17  Homo sapiens
  6fge-assembly1_A  TM=9.139E-01  e=5.381E-17  Homo sapiens

Radius of gyration: 20.06 Å; Cα contacts (8 Å, |Δi|>4): 261; chains: 1; bounding box: 46×50×53 Å

Secondary structure (DSSP, 8-state):
-HHHHHHHHHHHHHHTTTT----HHHHHHHHHHHHHHTTSS-HHHHHHHHHHHHHHHHTTB---TTEE--HHHHHHHHHHT-TT-S----PSS--EE---TTTTTTTHHHHHHHHHHHHHHTSHHHHHHHHHHTTPPPPSSTTTTPBPHHHHHHHHHHHHHTTS-HHHHHHTTT--TTS-----HHHHHHHHHHTT---------S--SGGG--HHHHHHHHHHHHS---

Foldseek 3Di:
DVVVVVVVVCVVCVLQLVNQPFALLRQLLVLLVVCCVVVNDPPVRSVVVNVLVVVQVVQQADSCPQKDFPVQVVCVVVLVPDPPRPDDFTDAGWIQGDDDSRQPSACVVVRVLLRVVRRLLVPPVSLVLCCVLLVHDDDPDSNRGRGDSLSLQVLLLVLVVVVQPVVQCVVSVNGDHRTSGHDDPRSSVSSCVSSVHDDDDDDPPFDPDPPRHNVVVVVVVCCVRVPPDD

Solvent-accessible surface area (backbone atoms only — not comparable to full-atom values): 13044 Å² total; per-residue (Å²): 108,71,67,59,52,53,54,52,50,52,51,50,24,54,73,48,22,67,61,68,70,56,21,44,68,57,36,26,53,54,47,48,53,48,32,37,75,70,69,76,37,52,75,65,57,49,54,52,50,54,49,50,48,52,57,22,52,76,72,34,23,43,78,60,83,50,54,46,70,63,50,51,60,52,48,50,56,53,47,75,73,34,94,88,51,90,78,86,72,76,76,72,66,39,36,45,47,56,75,51,65,35,30,65,92,39,35,62,42,55,32,52,47,50,23,57,44,43,30,40,27,72,35,69,71,50,29,57,48,49,34,63,76,70,68,47,75,82,48,100,44,72,65,69,56,44,62,16,67,66,38,47,29,48,47,38,54,51,20,41,75,73,69,39,58,58,69,62,37,57,75,54,72,69,60,50,59,74,29,41,46,58,56,54,69,66,55,53,47,34,35,36,47,67,67,71,45,92,80,84,89,81,82,77,89,60,62,70,40,76,94,73,30,50,55,63,59,54,50,51,51,49,52,63,52,67,67,54,81,128

Organism: NCBI:txid143950